Protein AF-0000000070203847 (afdb_homodimer)

Sequence (326 aa):
MYIKECVILCVIVAVSLVHAECEHGWVEFKENCIHVNAQRTNWNSAEIECKKLHGWLASDDTQDKHDFLYIIANVLKTINIFPFFIGGTDFIFEGQYRWAETGQYAGPFTKWDTGFPNGNWSKNCLMLNWDGDDLVWQDERCSAGHYFICEKMSNVSQPIVGKMYIKECVILCVIVAVSLVHAECEHGWVEFKENCIHVNAQRTNWNSAEIECKKLHGWLASDDTQDKHDFLYIIANVLKTINIFPFFIGGTDFIFEGQYRWAETGQYAGPFTKWDTGFPNGNWSKNCLMLNWDGDDLVWQDERCSAGHYFICEKMSNVSQPIVGK

Nearest PDB structures (foldseek):
  2vuz-assembly1_A  TM=9.211E-01  e=1.241E-10  Codakia orbicularis
  1lit-assembly1_A  TM=9.048E-01  e=4.354E-09  Homo sapiens
  1qdd-assembly1_A  TM=9.023E-01  e=5.887E-09  Homo sapiens
  5f2q-assembly1_B  TM=8.389E-01  e=7.872E-08  Bothrops jararacussu
  1jzn-assembly2_A  TM=8.297E-01  e=7.411E-08  Crotalus atrox

Organism: Mizuhopecten yessoensis (NCBI:txid6573)

Solvent-accessible surface area (backbone atoms only — not comparable to full-atom values): 18092 Å² total; per-residue (Å²): 136,84,78,79,76,77,78,76,78,78,76,79,76,75,75,69,77,58,66,50,53,48,58,90,49,35,38,72,52,87,69,27,20,38,32,54,41,87,57,65,37,25,51,67,59,45,36,52,54,19,40,77,69,70,30,23,23,26,75,64,69,43,70,69,53,41,54,51,50,42,53,52,47,46,55,34,40,30,62,70,48,73,46,29,37,36,17,36,32,16,73,89,43,77,92,49,40,20,26,60,74,76,64,42,66,61,62,86,50,72,51,58,32,91,76,35,69,70,80,49,87,70,34,34,23,30,26,42,37,72,60,86,92,41,73,22,34,37,57,30,47,42,78,46,70,33,23,32,33,26,28,29,72,30,48,60,62,68,78,80,74,76,135,136,83,80,78,77,77,78,77,79,79,76,78,76,75,73,69,77,55,69,49,51,48,58,90,49,37,38,73,51,87,69,28,20,38,31,54,40,87,58,66,37,25,49,67,59,47,35,53,54,20,40,75,70,69,30,22,23,25,75,65,70,43,71,71,53,40,54,51,50,42,54,52,46,45,54,34,40,30,63,70,49,72,45,28,36,35,18,35,32,17,73,88,43,76,91,48,39,19,26,62,74,79,63,42,66,60,62,88,52,72,48,57,31,92,77,35,68,69,79,48,88,69,33,34,22,30,25,42,38,72,60,86,92,41,74,25,34,37,57,31,46,42,78,46,71,35,24,34,32,26,28,28,73,30,48,58,62,67,78,81,74,76,136

Structure (mmCIF, N/CA/C/O backbone):
data_AF-0000000070203847-model_v1
#
loop_
_entity.id
_entity.type
_entity.pdbx_description
1 polymer 'Lectin BRA-3'
#
loop_
_atom_site.group_PDB
_atom_site.id
_atom_site.type_symbol
_atom_site.label_atom_id
_atom_site.label_alt_id
_atom_site.label_comp_id
_atom_site.label_asym_id
_atom_site.label_entity_id
_atom_site.label_seq_id
_atom_site.pdbx_PDB_ins_code
_atom_site.Cartn_x
_atom_site.Cartn_y
_atom_site.Cartn_z
_atom_site.occupancy
_atom_site.B_iso_or_equiv
_atom_site.auth_seq_id
_atom_site.auth_comp_id
_atom_site.auth_asym_id
_atom_site.auth_atom_id
_atom_site.pdbx_PDB_model_num
ATOM 1 N N . MET A 1 1 ? 56.406 27.531 -38.875 1 36.09 1 MET A N 1
ATOM 2 C CA . MET A 1 1 ? 55.062 27.812 -38.344 1 36.09 1 MET A CA 1
ATOM 3 C C . MET A 1 1 ? 54.531 26.609 -37.562 1 36.09 1 MET A C 1
ATOM 5 O O . MET A 1 1 ? 54.25 25.578 -38.156 1 36.09 1 MET A O 1
ATOM 9 N N . TYR A 1 2 ? 54.969 26.406 -36.281 1 45.91 2 TYR A N 1
ATOM 10 C CA . TYR A 1 2 ? 54.562 25.344 -35.375 1 45.91 2 TYR A CA 1
ATOM 11 C C . TYR A 1 2 ? 53.094 25.469 -35 1 45.91 2 TYR A C 1
ATOM 13 O O . TYR A 1 2 ? 52.656 26.531 -34.562 1 45.91 2 TYR A O 1
ATOM 21 N N . ILE A 1 3 ? 52.188 24.75 -35.688 1 46.72 3 ILE A N 1
ATOM 22 C CA . ILE A 1 3 ? 50.781 24.625 -35.344 1 46.72 3 ILE A CA 1
ATOM 23 C C . ILE A 1 3 ? 50.656 24 -33.938 1 46.72 3 ILE A C 1
ATOM 25 O O . ILE A 1 3 ? 51.125 22.875 -33.719 1 46.72 3 ILE A O 1
ATOM 29 N N . LYS A 1 4 ? 50.594 24.875 -32.875 1 47.38 4 LYS A N 1
ATOM 30 C CA . LYS A 1 4 ? 50.188 24.422 -31.547 1 47.38 4 LYS A CA 1
ATOM 31 C C . LYS A 1 4 ? 48.812 23.766 -31.578 1 47.38 4 LYS A C 1
ATOM 33 O O . LYS A 1 4 ? 47.812 24.422 -31.859 1 47.38 4 LYS A O 1
ATOM 38 N N . GLU A 1 5 ? 48.719 22.484 -31.922 1 53.03 5 GLU A N 1
ATOM 39 C CA . GLU A 1 5 ? 47.438 21.766 -31.734 1 53.03 5 GLU A CA 1
ATOM 40 C C . GLU A 1 5 ? 47 21.797 -30.281 1 53.03 5 GLU A C 1
ATOM 42 O O . GLU A 1 5 ? 47.75 21.375 -29.391 1 53.03 5 GLU A O 1
ATOM 47 N N . CYS A 1 6 ? 46.188 22.781 -29.875 1 46.31 6 CYS A N 1
ATOM 48 C CA . CYS A 1 6 ? 45.531 22.766 -28.562 1 46.31 6 CYS A CA 1
ATOM 49 C C . CYS A 1 6 ? 44.656 21.516 -28.422 1 46.31 6 CYS A C 1
ATOM 51 O O . CYS A 1 6 ? 43.656 21.375 -29.125 1 46.31 6 CYS A O 1
ATOM 53 N N . VAL A 1 7 ? 45.188 20.391 -27.938 1 48.47 7 VAL A N 1
ATOM 54 C CA . VAL A 1 7 ? 44.375 19.25 -27.516 1 48.47 7 VAL A CA 1
ATOM 55 C C . VAL A 1 7 ? 43.375 19.672 -26.469 1 48.47 7 VAL A C 1
ATOM 57 O O . VAL A 1 7 ? 43.75 20.109 -25.375 1 48.47 7 VAL A O 1
ATOM 60 N N . ILE A 1 8 ? 42.188 20.156 -26.938 1 46.19 8 ILE A N 1
ATOM 61 C CA . ILE A 1 8 ? 41.062 20.359 -26 1 46.19 8 ILE A CA 1
ATOM 62 C C . ILE A 1 8 ? 40.719 19.031 -25.312 1 46.19 8 ILE A C 1
ATOM 64 O O . ILE A 1 8 ? 40.375 18.062 -25.984 1 46.19 8 ILE A O 1
ATOM 68 N N . LEU A 1 9 ? 41.25 18.781 -24.109 1 46.41 9 LEU A N 1
ATOM 69 C CA . LEU A 1 9 ? 40.812 17.672 -23.266 1 46.41 9 LEU A CA 1
ATOM 70 C C . LEU A 1 9 ? 39.344 17.859 -22.859 1 46.41 9 LEU A C 1
ATOM 72 O O . LEU A 1 9 ? 39 18.797 -22.156 1 46.41 9 LEU A O 1
ATOM 76 N N . CYS A 1 10 ? 38.406 17.281 -23.672 1 44.44 10 CYS A N 1
ATOM 77 C CA . CYS A 1 10 ? 37 17.234 -23.25 1 44.44 10 CYS A CA 1
ATOM 78 C C . CYS A 1 10 ? 36.844 16.359 -22.016 1 44.44 10 CYS A C 1
ATOM 80 O O . CYS A 1 10 ? 37.031 15.141 -22.078 1 44.44 10 CYS A O 1
ATOM 82 N N . VAL A 1 11 ? 36.938 16.969 -20.812 1 50.66 11 VAL A N 1
ATOM 83 C CA . VAL A 1 11 ? 36.594 16.266 -19.594 1 50.66 11 VAL A CA 1
ATOM 84 C C . VAL A 1 11 ? 35.125 15.867 -19.625 1 50.66 11 VAL A C 1
ATOM 86 O O . VAL A 1 11 ? 34.25 16.734 -19.625 1 50.66 11 VAL A O 1
ATOM 89 N N . ILE A 1 12 ? 34.781 14.742 -20.156 1 46.69 12 ILE A N 1
ATOM 90 C CA . ILE A 1 12 ? 33.438 14.195 -20 1 46.69 12 ILE A CA 1
ATOM 91 C C . ILE A 1 12 ? 33.156 13.93 -18.531 1 46.69 12 ILE A C 1
ATOM 93 O O . ILE A 1 12 ? 33.75 13.055 -17.922 1 46.69 12 ILE A O 1
ATOM 97 N N . VAL A 1 13 ? 32.625 14.938 -17.781 1 47.41 13 VAL A N 1
ATOM 98 C CA . VAL A 1 13 ? 32.125 14.68 -16.438 1 47.41 13 VAL A CA 1
ATOM 99 C C . VAL A 1 13 ? 30.922 13.742 -16.531 1 47.41 13 VAL A C 1
ATOM 101 O O . VAL A 1 13 ? 29.844 14.125 -17.016 1 47.41 13 VAL A O 1
ATOM 104 N N . ALA A 1 14 ? 31.109 12.492 -16.531 1 45.88 14 ALA A N 1
ATOM 105 C CA . ALA A 1 14 ? 29.984 11.586 -16.344 1 45.88 14 ALA A CA 1
ATOM 106 C C . ALA A 1 14 ? 29.25 11.875 -15.039 1 45.88 14 ALA A C 1
ATOM 108 O O . ALA A 1 14 ? 29.797 11.672 -13.953 1 45.88 14 ALA A O 1
ATOM 109 N N . VAL A 1 15 ? 28.344 12.844 -14.992 1 46.47 15 VAL A N 1
ATOM 110 C CA . VAL A 1 15 ? 27.438 12.977 -13.852 1 46.47 15 VAL A CA 1
ATOM 111 C C . VAL A 1 15 ? 26.75 11.641 -13.586 1 46.47 15 VAL A C 1
ATOM 113 O O . VAL A 1 15 ? 25.938 11.18 -14.406 1 46.47 15 VAL A O 1
ATOM 116 N N . SER A 1 16 ? 27.422 10.773 -12.984 1 47.22 16 SER A N 1
ATOM 117 C CA . SER A 1 16 ? 26.672 9.617 -12.516 1 47.22 16 SER A CA 1
ATOM 118 C C . SER A 1 16 ? 25.406 10.039 -11.766 1 47.22 16 SER A C 1
ATOM 120 O O . SER A 1 16 ? 25.484 10.742 -10.758 1 47.22 16 SER A O 1
ATOM 122 N N . LEU A 1 17 ? 24.312 10.305 -12.414 1 47.41 17 LEU A N 1
ATOM 123 C CA . LEU A 1 17 ? 23.047 10.453 -11.711 1 47.41 17 LEU A CA 1
ATOM 124 C C . LEU A 1 17 ? 22.938 9.438 -10.578 1 47.41 17 LEU A C 1
ATOM 126 O O . LEU A 1 17 ? 22.719 8.25 -10.828 1 47.41 17 LEU A O 1
ATOM 130 N N . VAL A 1 18 ? 23.766 9.719 -9.539 1 50.38 18 VAL A N 1
ATOM 131 C CA . VAL A 1 18 ? 23.562 8.953 -8.312 1 50.38 18 VAL A CA 1
ATOM 132 C C . VAL A 1 18 ? 22.062 8.875 -8 1 50.38 18 VAL A C 1
ATOM 134 O O . VAL A 1 18 ? 21.391 9.898 -7.879 1 50.38 18 VAL A O 1
ATOM 137 N N . HIS A 1 19 ? 21.422 7.945 -8.555 1 56.91 19 HIS A N 1
ATOM 138 C CA . HIS A 1 19 ? 20.031 7.762 -8.203 1 56.91 19 HIS A CA 1
ATOM 139 C C . HIS A 1 19 ? 19.844 7.691 -6.688 1 56.91 19 HIS A C 1
ATOM 141 O O . HIS A 1 19 ? 20.578 6.977 -6.004 1 56.91 19 HIS A O 1
ATOM 147 N N . ALA A 1 20 ? 19.406 8.742 -6.047 1 63.31 20 ALA A N 1
ATOM 148 C CA . ALA A 1 20 ? 19 8.758 -4.641 1 63.31 20 ALA A CA 1
ATOM 149 C C . ALA A 1 20 ? 18.141 7.551 -4.309 1 63.31 20 ALA A C 1
ATOM 151 O O . ALA A 1 20 ? 17.203 7.223 -5.043 1 63.31 20 ALA A O 1
ATOM 152 N N . GLU A 1 21 ? 18.797 6.617 -3.527 1 82 21 GLU A N 1
ATOM 153 C CA . GLU A 1 21 ? 18.062 5.41 -3.178 1 82 21 GLU A CA 1
ATOM 154 C C . GLU A 1 21 ? 17.531 5.484 -1.75 1 82 21 GLU A C 1
ATOM 156 O O . GLU A 1 21 ? 18.203 6 -0.856 1 82 21 GLU A O 1
ATOM 161 N N . CYS A 1 22 ? 16.266 5.188 -1.566 1 89.88 22 CYS A N 1
ATOM 162 C CA . CYS A 1 22 ? 15.664 5.121 -0.24 1 89.88 22 CYS A CA 1
ATOM 163 C C . CYS A 1 22 ? 16.125 3.879 0.511 1 89.88 22 CYS A C 1
ATOM 165 O O . CYS A 1 22 ? 16.391 2.842 -0.099 1 89.88 22 CYS A O 1
ATOM 167 N N . GLU A 1 23 ? 16.328 4.066 1.793 1 86.38 23 GLU A N 1
ATOM 168 C CA . GLU A 1 23 ? 16.594 2.926 2.662 1 86.38 23 GLU A CA 1
ATOM 169 C C . GLU A 1 23 ? 15.477 1.893 2.594 1 86.38 23 GLU A C 1
ATOM 171 O O . GLU A 1 23 ? 14.344 2.223 2.242 1 86.38 23 GLU A O 1
ATOM 176 N N . HIS A 1 24 ? 15.836 0.711 2.939 1 82.94 24 HIS A N 1
ATOM 177 C CA . HIS A 1 24 ? 14.828 -0.337 3.033 1 82.94 24 HIS A CA 1
ATOM 178 C C . HIS A 1 24 ? 13.664 0.096 3.918 1 82.94 24 HIS A C 1
ATOM 180 O O . HIS A 1 24 ? 13.875 0.685 4.98 1 82.94 24 HIS A O 1
ATOM 186 N N . GLY A 1 25 ? 12.469 -0.171 3.43 1 85.75 25 GLY A N 1
ATOM 187 C CA . GLY A 1 25 ? 11.289 0.174 4.211 1 85.75 25 GLY A CA 1
ATOM 188 C C . GLY A 1 25 ? 10.711 1.531 3.852 1 85.75 25 GLY A C 1
ATOM 189 O O . GLY A 1 25 ? 9.719 1.961 4.438 1 85.75 25 GLY A O 1
ATOM 190 N N . TRP A 1 26 ? 11.383 2.186 3.006 1 93 26 TRP A N 1
ATOM 191 C CA . TRP A 1 26 ? 10.906 3.467 2.5 1 93 26 TRP A CA 1
ATOM 192 C C . TRP A 1 26 ? 10.562 3.375 1.017 1 93 26 TRP A C 1
ATOM 194 O O . TRP A 1 26 ? 11.242 2.676 0.26 1 93 26 TRP A O 1
ATOM 204 N N . VAL A 1 27 ? 9.539 4.074 0.634 1 93 27 VAL A N 1
ATOM 205 C CA . VAL A 1 27 ? 9.086 4.082 -0.754 1 93 27 VAL A CA 1
ATOM 206 C C . VAL A 1 27 ? 9.547 5.371 -1.438 1 93 27 VAL A C 1
ATOM 208 O O . VAL A 1 27 ? 9.305 6.469 -0.931 1 93 27 VAL A O 1
ATOM 211 N N . GLU A 1 28 ? 10.117 5.23 -2.594 1 91.5 28 GLU A N 1
ATOM 212 C CA . GLU A 1 28 ? 10.727 6.367 -3.281 1 91.5 28 GLU A CA 1
ATOM 213 C C . GLU A 1 28 ? 9.664 7.219 -3.977 1 91.5 28 GLU A C 1
ATOM 215 O O . GLU A 1 28 ? 8.781 6.688 -4.652 1 91.5 28 GLU A O 1
ATOM 220 N N . PHE A 1 29 ? 9.68 8.477 -3.754 1 93.5 29 PHE A N 1
ATOM 221 C CA . PHE A 1 29 ? 8.938 9.5 -4.488 1 93.5 29 PHE A CA 1
ATOM 222 C C . PHE A 1 29 ? 9.859 10.648 -4.887 1 93.5 29 PHE A C 1
ATOM 224 O O . PHE A 1 29 ? 10.102 11.562 -4.098 1 93.5 29 PHE A O 1
ATOM 231 N N . LYS A 1 30 ? 10.336 10.555 -6.148 1 91.88 30 LYS A N 1
ATOM 232 C CA . LYS A 1 30 ? 11.281 11.555 -6.633 1 91.88 30 LYS A CA 1
ATOM 233 C C . LYS A 1 30 ? 12.484 11.672 -5.703 1 91.88 30 LYS A C 1
ATOM 235 O O . LYS A 1 30 ? 13.188 10.688 -5.465 1 91.88 30 LYS A O 1
ATOM 240 N N . GLU A 1 31 ? 12.703 12.805 -5.082 1 92.38 31 GLU A N 1
ATOM 241 C CA . GLU A 1 31 ? 13.859 13 -4.215 1 92.38 31 GLU A CA 1
ATOM 242 C C . GLU A 1 31 ? 13.508 12.742 -2.754 1 92.38 31 GLU A C 1
ATOM 244 O O . GLU A 1 31 ? 14.281 13.07 -1.854 1 92.38 31 GLU A O 1
ATOM 249 N N . ASN A 1 32 ? 12.359 12.156 -2.535 1 95.19 32 ASN A N 1
ATOM 250 C CA . ASN A 1 32 ? 11.906 11.875 -1.176 1 95.19 32 ASN A CA 1
ATOM 251 C C . ASN A 1 32 ? 11.633 10.383 -0.973 1 95.19 32 ASN A C 1
ATOM 253 O O . ASN A 1 32 ? 11.602 9.617 -1.937 1 95.19 32 ASN A O 1
ATOM 257 N N . CYS A 1 33 ? 11.594 10.023 0.249 1 96.31 33 CYS A N 1
ATOM 258 C CA . CYS A 1 33 ? 11.203 8.688 0.69 1 96.31 33 CYS A CA 1
ATOM 259 C C . CYS A 1 33 ? 10.031 8.75 1.655 1 96.31 33 CYS A C 1
ATOM 261 O O . CYS A 1 33 ? 9.977 9.633 2.521 1 96.31 33 CYS A O 1
ATOM 263 N N . ILE A 1 34 ? 9.086 7.883 1.421 1 97.38 34 ILE A N 1
ATOM 264 C CA . ILE A 1 34 ? 7.859 7.875 2.215 1 97.38 34 ILE A CA 1
ATOM 265 C C . ILE A 1 34 ? 7.777 6.586 3.025 1 97.38 34 ILE A C 1
ATOM 267 O O . ILE A 1 34 ? 8.094 5.508 2.52 1 97.38 34 ILE A O 1
ATOM 271 N N . HIS A 1 35 ? 7.422 6.73 4.266 1 97.06 35 HIS A N 1
ATOM 272 C CA . HIS A 1 35 ? 7.289 5.598 5.172 1 97.06 35 HIS A CA 1
ATOM 273 C C . HIS A 1 35 ? 5.969 5.645 5.93 1 97.06 35 HIS A C 1
ATOM 275 O O . HIS A 1 35 ? 5.648 6.652 6.57 1 97.06 35 HIS A O 1
ATOM 281 N N . VAL A 1 36 ? 5.195 4.539 5.848 1 97.25 36 VAL A N 1
ATOM 282 C CA . VAL A 1 36 ? 3.943 4.449 6.59 1 97.25 36 VAL A CA 1
ATOM 283 C C . VAL A 1 36 ? 4.188 3.752 7.93 1 97.25 36 VAL A C 1
ATOM 285 O O . VAL A 1 36 ? 4.895 2.742 7.992 1 97.25 36 VAL A O 1
ATOM 288 N N . ASN A 1 37 ? 3.678 4.305 8.945 1 95.69 37 ASN A N 1
ATOM 289 C CA . ASN A 1 37 ? 3.686 3.678 10.266 1 95.69 37 ASN A CA 1
ATOM 290 C C . ASN A 1 37 ? 2.299 3.176 10.656 1 95.69 37 ASN A C 1
ATOM 292 O O . ASN A 1 37 ? 1.347 3.953 10.719 1 95.69 37 ASN A O 1
ATOM 296 N N . ALA A 1 38 ? 2.211 1.851 10.945 1 92.94 38 ALA A N 1
ATOM 297 C CA . ALA A 1 38 ? 0.911 1.236 11.203 1 92.94 38 ALA A CA 1
ATOM 298 C C . ALA A 1 38 ? 0.625 1.161 12.703 1 92.94 38 ALA A C 1
ATOM 300 O O . ALA A 1 38 ? -0.152 0.315 13.148 1 92.94 38 ALA A O 1
ATOM 301 N N . GLN A 1 39 ? 1.311 1.955 13.469 1 95.75 39 GLN A N 1
ATOM 302 C CA . GLN A 1 39 ? 0.971 2.162 14.875 1 95.75 39 GLN A CA 1
ATOM 303 C C . GLN A 1 39 ? 0.239 3.484 15.07 1 95.75 39 GLN A C 1
ATOM 305 O O . GLN A 1 39 ? 0.616 4.504 14.492 1 95.75 39 GLN A O 1
ATOM 310 N N . ARG A 1 40 ? -0.772 3.438 15.891 1 98.31 40 ARG A N 1
ATOM 311 C CA . ARG A 1 40 ? -1.542 4.652 16.141 1 98.31 40 ARG A CA 1
ATOM 312 C C . ARG A 1 40 ? -0.938 5.461 17.281 1 98.31 40 ARG A C 1
ATOM 314 O O . ARG A 1 40 ? -0.55 4.902 18.312 1 98.31 40 ARG A O 1
ATOM 321 N N . THR A 1 41 ? -0.787 6.676 17.125 1 98.75 41 THR A N 1
ATOM 322 C CA . THR A 1 41 ? -0.31 7.582 18.156 1 98.75 41 THR A CA 1
ATOM 323 C C . THR A 1 41 ? -0.807 9 17.906 1 98.75 41 THR A C 1
ATOM 325 O O . THR A 1 41 ? -1.48 9.266 16.906 1 98.75 41 THR A O 1
ATOM 328 N N . ASN A 1 42 ? -0.584 9.922 18.766 1 98.81 42 ASN A N 1
ATOM 329 C CA . ASN A 1 42 ? -0.991 11.305 18.562 1 98.81 42 ASN A CA 1
ATOM 330 C C . ASN A 1 42 ? -0.041 12.039 17.625 1 98.81 42 ASN A C 1
ATOM 332 O O . ASN A 1 42 ? 1.021 11.516 17.281 1 98.81 42 ASN A O 1
ATOM 336 N N . TRP A 1 43 ? -0.404 13.172 17.219 1 98.75 43 TRP A N 1
ATOM 337 C CA . TRP A 1 43 ? 0.313 13.883 16.156 1 98.75 43 TRP A CA 1
ATOM 338 C C . TRP A 1 43 ? 1.729 14.234 16.609 1 98.75 43 TRP A C 1
ATOM 340 O O . TRP A 1 43 ? 2.688 14.047 15.852 1 98.75 43 TRP A O 1
ATOM 350 N N . ASN A 1 44 ? 1.846 14.75 17.859 1 98.5 44 ASN A N 1
ATOM 351 C CA . ASN A 1 44 ? 3.154 15.148 18.359 1 98.5 44 ASN A CA 1
ATOM 352 C C . ASN A 1 44 ? 4.109 13.961 18.453 1 98.5 44 ASN A C 1
ATOM 354 O O . ASN A 1 44 ? 5.27 14.062 18.047 1 98.5 44 ASN A O 1
ATOM 358 N N . SER A 1 45 ? 3.617 12.836 18.984 1 98.81 45 SER A N 1
ATOM 359 C CA . SER A 1 45 ? 4.43 11.625 19.047 1 98.81 45 SER A CA 1
ATOM 360 C C . SER A 1 45 ? 4.797 11.117 17.656 1 98.81 45 SER A C 1
ATOM 362 O O . SER A 1 45 ? 5.91 10.633 17.438 1 98.81 45 SER A O 1
ATOM 364 N N . ALA A 1 46 ? 3.895 11.219 16.719 1 98.88 46 ALA A N 1
ATOM 365 C CA . ALA A 1 46 ? 4.164 10.828 15.336 1 98.88 46 ALA A CA 1
ATOM 366 C C . ALA A 1 46 ? 5.301 11.656 14.742 1 98.88 46 ALA A C 1
ATOM 368 O O . ALA A 1 46 ? 6.203 11.117 14.102 1 98.88 46 ALA A O 1
ATOM 369 N N . GLU A 1 47 ? 5.227 12.969 15.016 1 98.62 47 GLU A N 1
ATOM 370 C CA . GLU A 1 47 ? 6.285 13.852 14.523 1 98.62 47 GLU A CA 1
ATOM 371 C C . GLU A 1 47 ? 7.633 13.484 15.141 1 98.62 47 GLU A C 1
ATOM 373 O O . GLU A 1 47 ? 8.648 13.438 14.438 1 98.62 47 GLU A O 1
ATOM 378 N N . ILE A 1 48 ? 7.645 13.211 16.375 1 98.62 48 ILE A N 1
ATOM 379 C CA . ILE A 1 48 ? 8.867 12.828 17.062 1 98.62 48 ILE A CA 1
ATOM 380 C C . ILE A 1 48 ? 9.414 11.531 16.484 1 98.62 48 ILE A C 1
ATOM 382 O O . ILE A 1 48 ? 10.617 11.406 16.25 1 98.62 48 ILE A O 1
ATOM 386 N N . GLU A 1 49 ? 8.547 10.539 16.234 1 98.44 49 GLU A N 1
ATOM 387 C CA . GLU A 1 49 ? 8.961 9.266 15.656 1 98.44 49 GLU A CA 1
ATOM 388 C C . GLU A 1 49 ? 9.562 9.461 14.266 1 98.44 49 GLU A C 1
ATOM 390 O O . GLU A 1 49 ? 10.562 8.828 13.922 1 98.44 49 GLU A O 1
ATOM 395 N N . CYS A 1 50 ? 8.922 10.32 13.438 1 98.56 50 CYS A N 1
ATOM 396 C CA . CYS A 1 50 ? 9.461 10.594 12.109 1 98.56 50 CYS A CA 1
ATOM 397 C C . CYS A 1 50 ? 10.82 11.273 12.195 1 98.56 50 CYS A C 1
ATOM 399 O O . CYS A 1 50 ? 11.719 10.977 11.406 1 98.56 50 CYS A O 1
ATOM 401 N N . LYS A 1 51 ? 11.016 12.164 13.148 1 98.19 51 LYS A N 1
ATOM 402 C CA . LYS A 1 51 ? 12.297 12.852 13.344 1 98.19 51 LYS A CA 1
ATOM 403 C C . LYS A 1 51 ? 13.391 11.867 13.75 1 98.19 51 LYS A C 1
ATOM 405 O O . LYS A 1 51 ? 14.531 11.984 13.312 1 98.19 51 LYS A O 1
ATOM 410 N N . LYS A 1 52 ? 13.023 10.906 14.555 1 97.5 52 LYS A N 1
ATOM 411 C CA . LYS A 1 52 ? 13.977 9.867 14.938 1 97.5 52 LYS A CA 1
ATOM 412 C C . LYS A 1 52 ? 14.461 9.094 13.711 1 97.5 52 LYS A C 1
ATOM 414 O O . LYS A 1 52 ? 15.578 8.57 13.711 1 97.5 52 LYS A O 1
ATOM 419 N N . LEU A 1 53 ? 13.641 9.086 12.68 1 95 53 LEU A N 1
ATOM 420 C CA . LEU A 1 53 ? 13.992 8.406 11.438 1 95 53 LEU A CA 1
ATOM 421 C C . LEU A 1 53 ? 14.602 9.375 10.43 1 95 53 LEU A C 1
ATOM 423 O O . LEU A 1 53 ? 14.617 9.102 9.227 1 95 53 LEU A O 1
ATOM 427 N N . HIS A 1 54 ? 15.008 10.523 10.938 1 95.81 54 HIS A N 1
ATOM 428 C CA . HIS A 1 54 ? 15.672 11.562 10.156 1 95.81 54 HIS A CA 1
ATOM 429 C C . HIS A 1 54 ? 14.734 12.164 9.117 1 95.81 54 HIS A C 1
ATOM 431 O O . HIS A 1 54 ? 15.164 12.531 8.023 1 95.81 54 HIS A O 1
ATOM 437 N N . GLY A 1 55 ? 13.484 12.164 9.477 1 97.81 55 GLY A N 1
ATOM 438 C CA . GLY A 1 55 ? 12.453 12.727 8.617 1 97.81 55 GLY A CA 1
ATOM 439 C C . GLY A 1 55 ? 11.484 13.625 9.352 1 97.81 55 GLY A C 1
ATOM 440 O O . GLY A 1 55 ? 11.859 14.281 10.328 1 97.81 55 GLY A O 1
ATOM 441 N N . TRP A 1 56 ? 10.336 13.742 8.836 1 98.56 56 TRP A N 1
ATOM 442 C CA . TRP A 1 56 ? 9.227 14.555 9.336 1 98.56 56 TRP A CA 1
ATOM 443 C C . TRP A 1 56 ? 7.887 13.977 8.898 1 98.56 56 TRP A C 1
ATOM 445 O O . TRP A 1 56 ? 7.832 13.125 8.008 1 98.56 56 TRP A O 1
ATOM 455 N N . LEU A 1 57 ? 6.852 14.359 9.57 1 98.75 57 LEU A N 1
ATOM 456 C CA . LEU A 1 57 ? 5.539 14.023 9.031 1 98.75 57 LEU A CA 1
ATOM 457 C C . LEU A 1 57 ? 5.375 14.57 7.613 1 98.75 57 LEU A C 1
ATOM 459 O O . LEU A 1 57 ? 5.715 15.727 7.348 1 98.75 57 LEU A O 1
ATOM 463 N N . ALA A 1 58 ? 4.844 13.75 6.77 1 98.75 58 ALA A N 1
ATOM 464 C CA . ALA A 1 58 ? 4.852 14.023 5.336 1 98.75 58 ALA A CA 1
ATOM 465 C C . ALA A 1 58 ? 4.035 15.273 5.012 1 98.75 58 ALA A C 1
ATOM 467 O O . ALA A 1 58 ? 2.986 15.508 5.609 1 98.75 58 ALA A O 1
ATOM 468 N N . SER A 1 59 ? 4.516 16.047 4.062 1 98.5 59 SER A N 1
ATOM 469 C CA . SER A 1 59 ? 3.717 17.125 3.475 1 98.5 59 SER A CA 1
ATOM 470 C C . SER A 1 59 ? 2.895 16.625 2.295 1 98.5 59 SER A C 1
ATOM 472 O O . SER A 1 59 ? 3.207 15.578 1.717 1 98.5 59 SER A O 1
ATOM 474 N N . ASP A 1 60 ? 1.852 17.141 2.008 1 98.38 60 ASP A N 1
ATOM 475 C CA . ASP A 1 60 ? 1.02 16.969 0.821 1 98.38 60 ASP A CA 1
ATOM 476 C C . ASP A 1 60 ? 0.86 18.281 0.064 1 98.38 60 ASP A C 1
ATOM 478 O O . ASP A 1 60 ? -0.226 18.859 0.047 1 98.38 60 ASP A O 1
ATOM 482 N N . ASP A 1 61 ? 1.996 18.656 -0.583 1 97.5 61 ASP A N 1
ATOM 483 C CA . ASP A 1 61 ? 2.129 20.062 -0.966 1 97.5 61 ASP A CA 1
ATOM 484 C C . ASP A 1 61 ? 2.027 20.219 -2.48 1 97.5 61 ASP A C 1
ATOM 486 O O . ASP A 1 61 ? 1.976 21.344 -2.984 1 97.5 61 ASP A O 1
ATOM 490 N N . THR A 1 62 ? 2.016 19.172 -3.273 1 97.44 62 THR A N 1
ATOM 491 C CA . THR A 1 62 ? 1.852 19.219 -4.723 1 97.44 62 THR A CA 1
ATOM 492 C C . THR A 1 62 ? 0.889 18.125 -5.188 1 97.44 62 THR A C 1
ATOM 494 O O . THR A 1 62 ? 0.663 17.141 -4.477 1 97.44 62 THR A O 1
ATOM 497 N N . GLN A 1 63 ? 0.372 18.328 -6.375 1 97.81 63 GLN A N 1
ATOM 498 C CA . GLN A 1 63 ? -0.526 17.328 -6.941 1 97.81 63 GLN A CA 1
ATOM 499 C C . GLN A 1 63 ? 0.19 16 -7.129 1 97.81 63 GLN A C 1
ATOM 501 O O . GLN A 1 63 ? -0.383 14.938 -6.867 1 97.81 63 GLN A O 1
ATOM 506 N N . ASP A 1 64 ? 1.463 16.078 -7.578 1 96.5 64 ASP A N 1
ATOM 507 C CA . ASP A 1 64 ? 2.24 14.867 -7.789 1 96.5 64 ASP A CA 1
ATOM 508 C C . ASP A 1 64 ? 2.395 14.086 -6.488 1 96.5 64 ASP A C 1
ATOM 510 O O . ASP A 1 64 ? 2.238 12.859 -6.473 1 96.5 64 ASP A O 1
ATOM 514 N N . LYS A 1 65 ? 2.734 14.781 -5.461 1 97.38 65 LYS A N 1
ATOM 515 C CA . LYS A 1 65 ? 2.912 14.109 -4.18 1 97.38 65 LYS A CA 1
ATOM 516 C C . LYS A 1 65 ? 1.582 13.586 -3.646 1 97.38 65 LYS A C 1
ATOM 518 O O . LYS A 1 65 ? 1.521 12.484 -3.096 1 97.38 65 LYS A O 1
ATOM 523 N N . HIS A 1 66 ? 0.46 14.297 -3.82 1 98.31 66 HIS A N 1
ATOM 524 C CA . HIS A 1 66 ? -0.863 13.836 -3.414 1 98.31 66 HIS A CA 1
ATOM 525 C C . HIS A 1 66 ? -1.237 12.539 -4.129 1 98.31 66 HIS A C 1
ATOM 527 O O . HIS A 1 66 ? -1.786 11.625 -3.516 1 98.31 66 HIS A O 1
ATOM 533 N N . ASP A 1 67 ? -0.951 12.5 -5.422 1 95.56 67 ASP A N 1
ATOM 534 C CA . ASP A 1 67 ? -1.243 11.305 -6.203 1 95.56 67 ASP A CA 1
ATOM 535 C C . ASP A 1 67 ? -0.46 10.102 -5.68 1 95.56 67 ASP A C 1
ATOM 537 O O . ASP A 1 67 ? -0.979 8.984 -5.645 1 95.56 67 ASP A O 1
ATOM 541 N N . PHE A 1 68 ? 0.737 10.398 -5.293 1 95 68 PHE A N 1
ATOM 542 C CA . PHE A 1 68 ? 1.568 9.336 -4.746 1 95 68 PHE A CA 1
ATOM 543 C C . PHE A 1 68 ? 1.022 8.859 -3.404 1 95 68 PHE A C 1
ATOM 545 O O . PHE A 1 68 ? 0.9 7.652 -3.17 1 95 68 PHE A O 1
ATOM 552 N N . LEU A 1 69 ? 0.683 9.797 -2.547 1 97.81 69 LEU A N 1
ATOM 553 C CA . LEU A 1 69 ? 0.092 9.469 -1.256 1 97.81 69 LEU A CA 1
ATOM 554 C C . LEU A 1 69 ? -1.23 8.727 -1.438 1 97.81 69 LEU A C 1
ATOM 556 O O . LEU A 1 69 ? -1.574 7.855 -0.637 1 97.81 69 LEU A O 1
ATOM 560 N N . TYR A 1 70 ? -1.967 9.078 -2.455 1 96.12 70 TYR A N 1
ATOM 561 C CA . TYR A 1 70 ? -3.213 8.398 -2.785 1 96.12 70 TYR A CA 1
ATOM 562 C C . TYR A 1 70 ? -2.971 6.918 -3.059 1 96.12 70 TYR A C 1
ATOM 564 O O . TYR A 1 70 ? -3.723 6.059 -2.588 1 96.12 70 TYR A O 1
ATOM 572 N N . ILE A 1 71 ? -1.953 6.652 -3.838 1 92.25 71 ILE A N 1
ATOM 573 C CA . ILE A 1 71 ? -1.628 5.262 -4.145 1 92.25 71 ILE A CA 1
ATOM 574 C C . ILE A 1 71 ? -1.312 4.508 -2.855 1 92.25 71 ILE A C 1
ATOM 576 O O . ILE A 1 71 ? -1.847 3.424 -2.615 1 92.25 71 ILE A O 1
ATOM 580 N N . ILE A 1 72 ? -0.491 5.09 -1.991 1 95.62 72 ILE A N 1
ATOM 581 C CA . ILE A 1 72 ? -0.088 4.488 -0.724 1 95.62 72 ILE A CA 1
ATOM 582 C 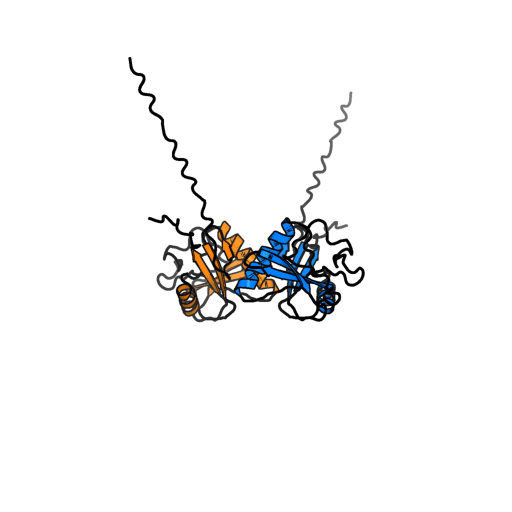C . ILE A 1 72 ? -1.319 4.234 0.142 1 95.62 72 ILE A C 1
ATOM 584 O O . ILE A 1 72 ? -1.547 3.109 0.595 1 95.62 72 ILE A O 1
ATOM 588 N N . ALA A 1 73 ? -2.115 5.258 0.282 1 96.94 73 ALA A N 1
ATOM 589 C CA . ALA A 1 73 ? -3.291 5.172 1.144 1 96.94 73 ALA A CA 1
ATOM 590 C C . ALA A 1 73 ? -4.305 4.172 0.594 1 96.94 73 ALA A C 1
ATOM 592 O O . ALA A 1 73 ? -4.984 3.486 1.358 1 96.94 73 ALA A O 1
ATOM 593 N N . ASN A 1 74 ? -4.418 4.203 -0.725 1 94 74 ASN A N 1
ATOM 594 C CA . ASN A 1 74 ? -5.363 3.299 -1.367 1 94 74 ASN A CA 1
ATOM 595 C C . ASN A 1 74 ? -4.984 1.837 -1.146 1 94 74 ASN A C 1
ATOM 597 O O . ASN A 1 74 ? -5.848 0.997 -0.892 1 94 74 ASN A O 1
ATOM 601 N N . VAL A 1 75 ? -3.729 1.526 -1.189 1 93.62 75 VAL A N 1
ATOM 602 C CA . VAL A 1 75 ? -3.236 0.184 -0.896 1 93.62 75 VAL A CA 1
ATOM 603 C C . VAL A 1 75 ? -3.547 -0.175 0.555 1 93.62 75 VAL A C 1
ATOM 605 O O . VAL A 1 75 ? -4.102 -1.242 0.832 1 93.62 75 VAL A O 1
ATOM 608 N N . LEU A 1 76 ? -3.303 0.7 1.452 1 96.88 76 LEU A N 1
ATOM 609 C CA . LEU A 1 76 ? -3.469 0.444 2.879 1 96.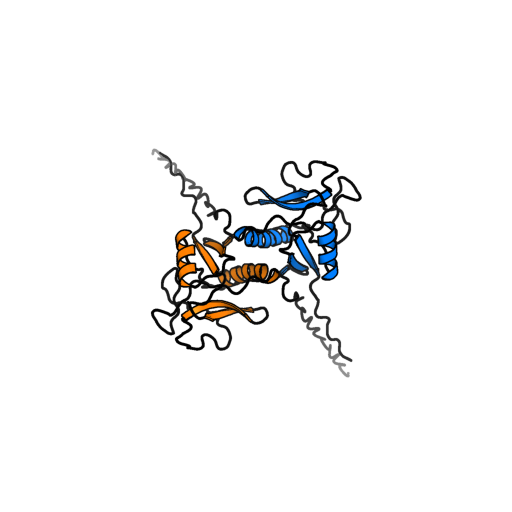88 76 LEU A CA 1
ATOM 610 C C . LEU A 1 76 ? -4.945 0.347 3.246 1 96.88 76 LEU A C 1
ATOM 612 O O . LEU A 1 76 ? -5.312 -0.381 4.172 1 96.88 76 LEU A O 1
ATOM 616 N N . LYS A 1 77 ? -5.758 1.021 2.434 1 94.81 77 LYS A N 1
ATOM 617 C CA . LYS A 1 77 ? -7.203 0.961 2.629 1 94.81 77 LYS A CA 1
ATOM 618 C C . LYS A 1 77 ? -7.723 -0.46 2.439 1 94.81 77 LYS A C 1
ATOM 620 O O . LYS A 1 77 ? -8.664 -0.876 3.113 1 94.81 77 LYS A O 1
ATOM 625 N N . THR A 1 78 ? -7.105 -1.273 1.529 1 91.75 78 THR A N 1
ATOM 626 C CA . THR A 1 78 ? -7.535 -2.639 1.251 1 91.75 78 THR A CA 1
ATOM 627 C C . THR A 1 78 ? -7.434 -3.506 2.502 1 91.75 78 THR A C 1
ATOM 629 O O . THR A 1 78 ? -8.141 -4.504 2.633 1 91.75 78 THR A O 1
ATOM 632 N N . ILE A 1 79 ? -6.566 -3.137 3.43 1 93.69 79 ILE A N 1
ATOM 633 C CA . ILE A 1 79 ? -6.395 -3.932 4.641 1 93.69 79 ILE A CA 1
ATOM 634 C C . ILE A 1 79 ? -6.832 -3.119 5.855 1 93.69 79 ILE A C 1
ATOM 636 O O . ILE A 1 79 ? -6.32 -3.322 6.961 1 93.69 79 ILE A O 1
ATOM 640 N N . ASN A 1 80 ? -7.613 -2.057 5.629 1 93.31 80 ASN A N 1
ATOM 641 C CA . ASN A 1 80 ? -8.32 -1.26 6.629 1 93.31 80 ASN A CA 1
ATOM 642 C C . ASN A 1 80 ? -7.348 -0.45 7.484 1 93.31 80 ASN A C 1
ATOM 644 O O . ASN A 1 80 ? -7.531 -0.325 8.695 1 93.31 80 ASN A O 1
ATOM 648 N N . ILE A 1 81 ? -6.316 -0.009 6.863 1 96.25 81 ILE A N 1
ATOM 649 C CA . ILE A 1 81 ? -5.371 0.873 7.539 1 96.25 81 ILE A CA 1
ATOM 650 C C . ILE A 1 81 ? -5.582 2.311 7.07 1 96.25 81 ILE A C 1
ATOM 652 O O . ILE A 1 81 ? -5.152 2.682 5.973 1 96.25 81 ILE A O 1
ATOM 656 N N . PHE A 1 82 ? -6.25 3.08 7.809 1 96.81 82 PHE A N 1
ATOM 657 C CA . PHE A 1 82 ? -6.578 4.496 7.684 1 96.81 82 PHE A CA 1
ATOM 658 C C . PHE A 1 82 ? -7.309 4.996 8.922 1 96.81 82 PHE A C 1
ATOM 660 O O . PHE A 1 82 ? -7.82 4.199 9.711 1 96.81 82 PHE A O 1
ATOM 667 N N . PRO A 1 83 ? -7.273 6.312 9.195 1 98.5 83 PRO A N 1
ATOM 668 C CA . PRO A 1 83 ? -6.672 7.449 8.5 1 98.5 83 PRO A CA 1
ATOM 669 C C . PRO A 1 83 ? -5.23 7.711 8.93 1 98.5 83 PRO A C 1
ATOM 671 O O . PRO A 1 83 ? -4.684 6.973 9.75 1 98.5 83 PRO A O 1
ATOM 674 N N . PHE A 1 84 ? -4.547 8.797 8.336 1 98.88 84 PHE A N 1
ATOM 675 C CA . PHE A 1 84 ? -3.133 9.047 8.578 1 98.88 84 PHE A CA 1
ATOM 676 C C . PHE A 1 84 ? -2.904 10.492 9 1 98.88 84 PHE A C 1
ATOM 678 O O . PHE A 1 84 ? -3.359 11.422 8.328 1 98.88 84 PHE A O 1
ATOM 685 N N . PHE A 1 85 ? -2.197 10.656 10.078 1 98.94 85 PHE A N 1
ATOM 686 C CA . PHE A 1 85 ? -1.627 11.977 10.32 1 98.94 85 PHE A CA 1
ATOM 687 C C . PHE A 1 85 ? -0.553 12.305 9.281 1 98.94 85 PHE A C 1
ATOM 689 O O . PHE A 1 85 ? 0.241 11.43 8.914 1 98.94 85 PHE A O 1
ATOM 696 N N . ILE A 1 86 ? -0.538 13.547 8.844 1 98.88 86 ILE A N 1
ATOM 697 C CA . ILE A 1 86 ? 0.557 14.109 8.062 1 98.88 86 ILE A CA 1
ATOM 698 C C . ILE A 1 86 ? 0.996 15.438 8.68 1 98.88 86 ILE A C 1
ATOM 700 O O . ILE A 1 86 ? 0.476 15.852 9.719 1 98.88 86 ILE A O 1
ATOM 704 N N . GLY A 1 87 ? 2.012 16.156 8.141 1 98.5 87 GLY A N 1
ATOM 705 C CA . GLY A 1 87 ? 2.822 17.172 8.805 1 98.5 87 GLY A CA 1
ATOM 706 C C . GLY A 1 87 ? 2.127 18.516 8.922 1 98.5 87 GLY A C 1
ATOM 707 O O . GLY A 1 87 ? 2.74 19.5 9.328 1 98.5 87 GLY A O 1
ATOM 708 N N . GLY A 1 88 ? 0.862 18.688 8.695 1 98.06 88 GLY A N 1
ATOM 709 C CA . GLY A 1 88 ? 0.169 19.969 8.773 1 98.06 88 GLY A CA 1
ATOM 710 C C . GLY A 1 88 ? -0.4 20.25 10.148 1 98.06 88 GLY A C 1
ATOM 711 O O . GLY A 1 88 ? -0.974 19.375 10.789 1 98.06 88 GLY A O 1
ATOM 712 N N . THR A 1 89 ? -0.183 21.516 10.641 1 97.94 89 THR A N 1
ATOM 713 C CA . THR A 1 89 ? -0.764 21.938 11.906 1 97.94 89 THR A CA 1
ATOM 714 C C . THR A 1 89 ? -0.978 23.453 11.922 1 97.94 89 THR A C 1
ATOM 716 O O . THR A 1 89 ? -0.236 24.188 11.281 1 97.94 89 THR A O 1
ATOM 719 N N . ASP A 1 90 ? -1.983 23.875 12.562 1 97.12 90 ASP A N 1
ATOM 720 C CA . ASP A 1 90 ? -2.18 25.312 12.766 1 97.12 90 ASP A CA 1
ATOM 721 C C . ASP A 1 90 ? -2.16 25.672 14.25 1 97.12 90 ASP A C 1
ATOM 723 O O . ASP A 1 90 ? -2.771 26.656 14.664 1 97.12 90 ASP A O 1
ATOM 727 N N . PHE A 1 91 ? -1.475 24.828 14.992 1 93.62 91 PHE A N 1
ATOM 728 C CA . PHE A 1 91 ? -1.445 24.969 16.438 1 93.62 91 PHE A CA 1
ATOM 729 C C . PHE A 1 91 ? -0.851 26.312 16.844 1 93.62 91 PHE A C 1
ATOM 731 O O . PHE A 1 91 ? -1.351 26.969 17.766 1 93.62 91 PHE A O 1
ATOM 738 N N . ILE A 1 92 ? 0.164 26.766 16.125 1 90 92 ILE A N 1
ATOM 739 C CA . ILE A 1 92 ? 0.853 28 16.484 1 90 92 ILE A CA 1
ATOM 740 C C . ILE A 1 92 ? 0.082 29.188 15.93 1 90 92 ILE A C 1
ATOM 742 O O . ILE A 1 92 ? -0.088 30.203 16.609 1 90 92 ILE A O 1
ATOM 746 N N . PHE A 1 93 ? -0.358 29.078 14.688 1 91.12 93 PHE A N 1
ATOM 747 C CA . PHE A 1 93 ? -1.135 30.125 14.031 1 91.12 93 PHE A CA 1
ATOM 748 C C . PHE A 1 93 ? -2.502 29.594 13.617 1 91.12 93 PHE A C 1
ATOM 750 O O . PHE A 1 93 ? -2.674 29.125 12.492 1 91.12 93 PHE A O 1
ATOM 757 N N . GLU A 1 94 ? -3.439 29.797 14.531 1 92.44 94 GLU A N 1
ATOM 758 C CA . GLU A 1 94 ? -4.77 29.25 14.281 1 92.44 94 GLU A CA 1
ATOM 759 C C . GLU A 1 94 ? -5.316 29.719 12.938 1 92.44 94 GLU A C 1
ATOM 761 O O . GLU A 1 94 ? -5.277 30.906 12.625 1 92.44 94 GLU A O 1
ATOM 766 N N . GLY A 1 95 ? -5.75 28.719 12.148 1 92.44 95 GLY A N 1
ATOM 767 C CA . GLY A 1 95 ? -6.324 29.016 10.852 1 92.44 95 GLY A CA 1
ATOM 768 C C . GLY A 1 95 ? -5.305 28.984 9.727 1 92.44 95 GLY A C 1
ATOM 769 O O . GLY A 1 95 ? -5.672 28.953 8.547 1 92.44 95 GLY A O 1
ATOM 770 N N . GLN A 1 96 ? -4.055 29.016 10.055 1 94.38 96 GLN A N 1
ATOM 771 C CA . GLN A 1 96 ? -2.982 28.953 9.07 1 94.38 96 GLN A CA 1
ATOM 772 C C . GLN A 1 96 ? -2.146 27.688 9.242 1 94.38 96 GLN A C 1
ATOM 774 O O . GLN A 1 96 ? -1.199 27.672 10.031 1 94.38 96 GLN A O 1
ATOM 779 N N . TYR A 1 97 ? -2.461 26.75 8.5 1 97.44 97 TYR A N 1
ATOM 780 C CA . TYR A 1 97 ? -1.73 25.5 8.594 1 97.44 97 TYR A CA 1
ATOM 781 C C . TYR A 1 97 ? -0.326 25.641 8.016 1 97.44 97 TYR A C 1
ATOM 783 O O . TYR A 1 97 ? -0.13 26.297 6.996 1 97.44 97 TYR A O 1
ATOM 791 N N . ARG A 1 98 ? 0.593 25.031 8.703 1 97.88 98 ARG A N 1
ATOM 792 C CA . ARG A 1 98 ? 1.994 25.016 8.289 1 97.88 98 ARG A CA 1
ATOM 793 C C . ARG A 1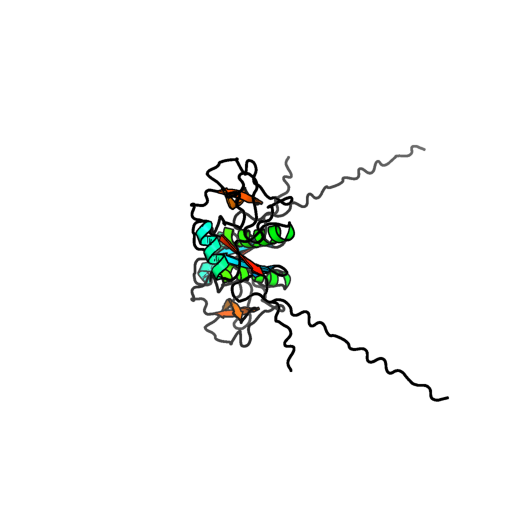 98 ? 2.551 23.594 8.273 1 97.88 98 ARG A C 1
ATOM 795 O O . ARG A 1 98 ? 2.168 22.766 9.102 1 97.88 98 ARG A O 1
ATOM 802 N N . TRP A 1 99 ? 3.471 23.391 7.352 1 98.25 99 TRP A N 1
ATOM 803 C CA . TRP A 1 99 ? 4.086 22.062 7.246 1 98.25 99 TRP A CA 1
ATOM 804 C C . TRP A 1 99 ? 5.129 21.859 8.336 1 98.25 99 TRP A C 1
ATOM 806 O O . TRP A 1 99 ? 5.934 22.766 8.609 1 98.25 99 TRP A O 1
ATOM 816 N N . ALA A 1 100 ? 5.117 20.688 8.891 1 96.81 100 ALA A N 1
ATOM 817 C CA . ALA A 1 100 ? 6.098 20.328 9.906 1 96.81 100 ALA A CA 1
ATOM 818 C C . ALA A 1 100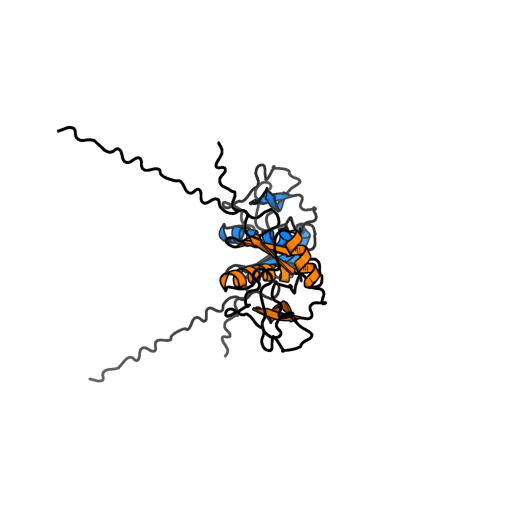 ? 7.516 20.375 9.352 1 96.81 100 ALA A C 1
ATOM 820 O O . ALA A 1 100 ? 8.461 20.703 10.07 1 96.81 100 ALA A O 1
ATOM 821 N N . GLU A 1 101 ? 7.676 20.031 8.117 1 95.44 101 GLU A N 1
ATOM 822 C CA . GLU A 1 101 ? 8.969 19.969 7.441 1 95.44 101 GLU A CA 1
ATOM 823 C C . GLU A 1 101 ? 9.648 21.344 7.426 1 95.44 101 GLU A C 1
ATOM 825 O O . GLU A 1 101 ? 10.812 21.469 7.816 1 95.44 101 GLU A O 1
ATOM 830 N N . THR A 1 102 ? 8.891 22.422 6.973 1 95.56 102 THR A N 1
ATOM 831 C CA . THR A 1 102 ? 9.523 23.688 6.609 1 95.56 102 THR A CA 1
ATOM 832 C C . THR A 1 102 ? 9.016 24.812 7.5 1 95.56 102 THR A C 1
ATOM 834 O O . THR A 1 102 ? 9.633 25.891 7.562 1 95.56 102 THR A O 1
ATOM 837 N N . GLY A 1 103 ? 7.895 24.578 8.102 1 96 103 GLY A N 1
ATOM 838 C CA . GLY A 1 103 ? 7.223 25.672 8.789 1 96 103 GLY A CA 1
ATOM 839 C C . GLY A 1 103 ? 6.512 26.609 7.836 1 96 103 GLY A C 1
ATOM 840 O O . GLY A 1 103 ? 5.918 27.609 8.273 1 96 103 GLY A O 1
ATOM 841 N N . GLN A 1 104 ? 6.473 26.234 6.586 1 95.69 104 GLN A N 1
ATOM 842 C CA . GLN A 1 104 ? 5.867 27.109 5.582 1 95.69 104 GLN A CA 1
ATOM 843 C C . GLN A 1 104 ? 4.355 26.906 5.516 1 95.69 104 GLN A C 1
ATOM 845 O O . GLN A 1 104 ? 3.854 25.844 5.898 1 95.69 104 GLN A O 1
ATOM 850 N N . TYR A 1 105 ? 3.723 27.859 5.055 1 96.19 105 TYR A N 1
ATOM 851 C CA . TYR A 1 105 ? 2.275 27.828 4.875 1 96.19 105 TYR A CA 1
ATOM 852 C C . TYR A 1 105 ? 1.863 26.672 3.967 1 96.19 105 TYR A C 1
ATOM 854 O O . TYR A 1 105 ? 2.502 26.422 2.941 1 96.19 105 TYR A O 1
ATOM 862 N N . ALA A 1 106 ? 0.829 25.938 4.516 1 95 106 ALA A N 1
ATOM 863 C CA . ALA A 1 106 ? 0.313 24.797 3.762 1 95 106 ALA A CA 1
ATOM 864 C C . ALA A 1 106 ? -0.64 25.25 2.66 1 95 106 ALA A C 1
ATOM 866 O O . ALA A 1 106 ? -1.844 24.984 2.727 1 95 106 ALA A O 1
ATOM 867 N N . GLY A 1 107 ? -0.344 26.109 1.748 1 89 107 GLY A N 1
ATOM 868 C CA . GLY A 1 107 ? -1.011 26.641 0.569 1 89 107 GLY A CA 1
ATOM 869 C C . GLY A 1 107 ? -0.046 27.125 -0.496 1 89 107 GLY A C 1
ATOM 870 O O . GLY A 1 107 ? 1.158 27.234 -0.251 1 89 107 GLY A O 1
ATOM 871 N N . PRO A 1 108 ? -0.62 27.188 -1.778 1 92.62 108 PRO A N 1
ATOM 872 C CA . PRO A 1 108 ? -2.031 27.266 -2.164 1 92.62 108 PRO A CA 1
ATOM 873 C C . PRO A 1 108 ? -2.631 25.906 -2.492 1 92.62 108 PRO A C 1
ATOM 875 O O . PRO A 1 108 ? -3.854 25.766 -2.566 1 92.62 108 PRO A O 1
ATOM 878 N N . PHE A 1 109 ? -1.748 24.922 -2.697 1 97 109 PHE A N 1
ATOM 879 C CA . PHE A 1 109 ? -2.285 23.594 -2.984 1 97 109 PHE A CA 1
ATOM 880 C C . PHE A 1 109 ? -2.883 22.969 -1.729 1 97 109 PHE A C 1
ATOM 882 O O . PHE A 1 109 ? -2.18 22.766 -0.739 1 97 109 PHE A O 1
ATOM 889 N N . THR A 1 110 ? -4.23 22.734 -1.795 1 97.88 110 THR A N 1
ATOM 890 C CA . THR A 1 110 ? -4.91 22.125 -0.662 1 97.88 110 THR A CA 1
ATOM 891 C C . THR A 1 110 ? -5.855 21.016 -1.133 1 97.88 110 THR A C 1
ATOM 893 O O . THR A 1 110 ? -6.246 20.984 -2.301 1 97.88 110 THR A O 1
ATOM 896 N N . LYS A 1 111 ? -6.168 20.094 -0.243 1 98.44 111 LYS A N 1
ATOM 897 C CA . LYS A 1 111 ? -7.113 19 -0.51 1 98.44 111 LYS A CA 1
ATOM 898 C C . LYS A 1 111 ? -8.117 18.859 0.628 1 98.44 111 LYS A C 1
ATOM 900 O O . LYS A 1 111 ? -8.406 17.75 1.075 1 98.44 111 LYS A O 1
ATOM 905 N N . TRP A 1 112 ? -8.562 19.984 1.089 1 98.38 112 TRP A N 1
ATOM 906 C CA . TRP A 1 112 ? -9.508 20 2.199 1 98.38 112 TRP A CA 1
ATOM 907 C C . TRP A 1 112 ? -10.812 19.297 1.814 1 98.38 112 TRP A C 1
ATOM 909 O O . TRP A 1 112 ? -11.328 19.516 0.713 1 98.38 112 TRP A O 1
ATOM 919 N N . ASP A 1 113 ? -11.266 18.547 2.688 1 98.44 113 ASP A N 1
ATOM 920 C CA . ASP A 1 113 ? -12.609 17.984 2.557 1 98.44 113 ASP A CA 1
ATOM 921 C C . ASP A 1 113 ? -13.672 19.078 2.662 1 98.44 113 ASP A C 1
ATOM 923 O O . ASP A 1 113 ? -13.43 20.141 3.223 1 98.44 113 ASP A O 1
ATOM 927 N N . THR A 1 114 ? -14.789 18.781 2.047 1 97.19 114 THR A N 1
ATOM 928 C CA . THR A 1 114 ? -15.898 19.719 2.176 1 97.19 114 THR A CA 1
ATOM 929 C C . THR A 1 114 ? -16.219 19.969 3.645 1 97.19 114 THR A C 1
ATOM 931 O O . THR A 1 114 ? -16.375 19.031 4.43 1 97.19 114 THR A O 1
ATOM 934 N N . GLY A 1 115 ? -16.203 21.234 4.039 1 96.25 115 GLY A N 1
ATOM 935 C CA . GLY A 1 115 ? -16.547 21.609 5.406 1 96.25 115 GLY A CA 1
ATOM 936 C C . GLY A 1 115 ? -15.344 21.641 6.332 1 96.25 115 GLY A C 1
ATOM 937 O O . GLY A 1 115 ? -15.477 21.922 7.523 1 96.25 115 GLY A O 1
ATOM 938 N N . PHE A 1 116 ? -14.219 21.266 5.793 1 96 116 PHE A N 1
ATOM 939 C CA . PHE A 1 116 ? -13 21.25 6.594 1 96 116 PHE A CA 1
ATOM 940 C C . PHE A 1 116 ? -12.016 22.297 6.082 1 96 116 PHE A C 1
ATOM 942 O O . PHE A 1 116 ? -12.008 22.625 4.891 1 96 116 PHE A O 1
ATOM 949 N N . PRO A 1 117 ? -11.062 22.875 6.801 1 94.19 117 PRO A N 1
ATOM 950 C CA . PRO A 1 117 ? -11.141 22.734 8.258 1 94.19 117 PRO A CA 1
ATOM 951 C C . PRO A 1 117 ? -12.359 23.438 8.852 1 94.19 117 PRO A C 1
ATOM 953 O O . PRO A 1 117 ? -12.906 24.359 8.234 1 94.19 117 PRO A O 1
ATOM 956 N N . ASN A 1 118 ? -12.867 23.016 9.875 1 91 118 ASN A N 1
ATOM 957 C CA . ASN A 1 118 ? -14.133 23.547 10.375 1 91 118 ASN A CA 1
ATOM 958 C C . ASN A 1 118 ? -13.914 24.625 11.422 1 91 118 ASN A C 1
ATOM 960 O O . ASN A 1 118 ? -14.852 25.031 12.109 1 91 118 ASN A O 1
ATOM 964 N N . GLY A 1 119 ? -12.789 25.125 11.664 1 82.31 119 GLY A N 1
ATOM 965 C CA . GLY A 1 119 ? -12.5 26.234 12.555 1 82.31 119 GLY A CA 1
ATOM 966 C C . GLY A 1 119 ? -12.508 25.844 14.016 1 82.31 119 GLY A C 1
ATOM 967 O O . GLY A 1 119 ? -12.43 26.703 14.898 1 82.31 119 GLY A O 1
ATOM 968 N N . ASN A 1 120 ? -12.703 24.609 14.242 1 85.62 120 ASN A N 1
ATOM 969 C CA . ASN A 1 120 ? -12.68 24.109 15.617 1 85.62 120 ASN A CA 1
ATOM 970 C C . ASN A 1 120 ? -11.297 24.281 16.25 1 85.62 120 ASN A C 1
ATOM 972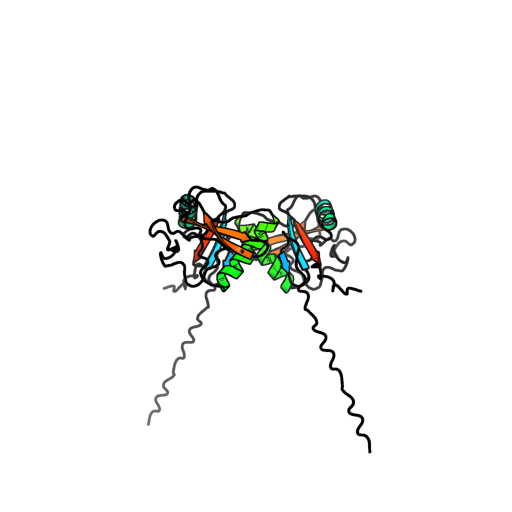 O O . ASN A 1 120 ? -10.32 23.719 15.75 1 85.62 120 ASN A O 1
ATOM 976 N N . TRP A 1 121 ? -11.242 24.969 17.344 1 89.75 121 TRP A N 1
ATOM 977 C CA . TRP A 1 121 ? -9.977 25.344 17.969 1 89.75 121 TRP A CA 1
ATOM 978 C C . TRP A 1 121 ? -9.312 24.125 18.594 1 89.75 121 TRP A C 1
ATOM 980 O O . TRP A 1 121 ? -8.117 24.156 18.906 1 89.75 121 TRP A O 1
ATOM 990 N N . SER A 1 122 ? -10.141 23.094 18.75 1 93.75 122 SER A N 1
ATOM 991 C CA . SER A 1 122 ? -9.586 21.891 19.359 1 93.75 122 SER A CA 1
ATOM 992 C C . SER A 1 122 ? -8.984 20.969 18.297 1 93.75 122 SER A C 1
ATOM 994 O O . SER A 1 122 ? -8.32 19.984 18.641 1 93.75 122 SER A O 1
ATOM 996 N N . LYS A 1 123 ? -9.141 21.25 17.031 1 97.56 123 LYS A N 1
ATOM 997 C CA . LYS A 1 123 ? -8.617 20.438 15.93 1 97.56 123 LYS A CA 1
ATOM 998 C C . LYS A 1 123 ? -7.555 21.219 15.148 1 97.56 123 LYS A C 1
ATOM 1000 O O . LYS A 1 123 ? -7.887 22.094 14.344 1 97.56 123 LYS A O 1
ATOM 1005 N N . ASN A 1 124 ? -6.301 20.891 15.406 1 98 124 ASN A N 1
ATOM 1006 C CA . ASN A 1 124 ? -5.215 21.703 14.883 1 98 124 ASN A CA 1
ATOM 1007 C C . ASN A 1 124 ? -4.215 20.875 14.094 1 98 124 ASN A C 1
ATOM 1009 O O . ASN A 1 124 ? -3.137 21.359 13.734 1 98 124 ASN A O 1
ATOM 1013 N N . CYS A 1 125 ? -4.539 19.594 13.883 1 98.56 125 CYS A N 1
ATOM 1014 C CA . CYS A 1 125 ? -3.598 18.719 13.203 1 98.56 125 CYS A CA 1
ATOM 1015 C C . CYS A 1 125 ? -4.223 18.109 11.953 1 98.56 125 CYS A C 1
ATOM 1017 O O . CYS A 1 125 ? -5.43 17.859 11.914 1 98.56 125 CYS A O 1
ATOM 1019 N N . LEU A 1 126 ? -3.404 17.922 10.984 1 98.62 126 LEU A N 1
ATOM 1020 C CA . LEU A 1 126 ? -3.869 17.547 9.656 1 98.62 126 LEU A CA 1
ATOM 1021 C C . LEU A 1 126 ? -3.859 16.031 9.484 1 98.62 126 LEU A C 1
ATOM 1023 O O . LEU A 1 126 ? -2.891 15.367 9.859 1 98.62 126 LEU A O 1
ATOM 1027 N N . MET A 1 127 ? -4.953 15.484 8.977 1 98.62 127 MET A N 1
ATOM 1028 C CA . MET A 1 127 ? -5.137 14.055 8.75 1 98.62 127 MET A CA 1
ATOM 1029 C C . MET A 1 127 ? -5.586 13.781 7.316 1 98.62 127 MET A C 1
ATOM 1031 O O . MET A 1 127 ? -6.418 14.516 6.773 1 98.62 127 MET A O 1
ATOM 1035 N N . LEU A 1 128 ? -4.973 12.844 6.676 1 98.75 128 LEU A N 1
ATOM 1036 C CA . LEU A 1 128 ? -5.496 12.297 5.43 1 98.75 128 LEU A CA 1
ATOM 1037 C C . LEU A 1 128 ? -6.57 11.242 5.707 1 98.75 128 LEU A C 1
ATOM 1039 O O . LEU A 1 128 ? -6.355 10.328 6.508 1 98.75 128 LEU A O 1
ATOM 1043 N N . ASN A 1 129 ? -7.645 11.422 5.129 1 98.56 129 ASN A N 1
ATOM 1044 C CA . ASN A 1 129 ? -8.758 10.484 5.25 1 98.56 129 ASN A CA 1
ATOM 1045 C C . ASN A 1 129 ? -9.516 10.344 3.938 1 98.56 129 ASN A C 1
ATOM 1047 O O . ASN A 1 129 ? -9.148 10.953 2.932 1 98.56 129 ASN A O 1
ATOM 1051 N N . TRP A 1 130 ? -10.539 9.453 3.943 1 97.19 130 TRP A N 1
ATOM 1052 C CA . TRP A 1 130 ? -11.281 9.18 2.717 1 97.19 130 TRP A CA 1
ATOM 1053 C C . TRP A 1 130 ? -12.656 9.828 2.756 1 97.19 130 TRP A C 1
ATOM 1055 O O . TRP A 1 130 ? -13.344 9.781 3.781 1 97.19 130 TRP A O 1
ATOM 1065 N N . ASP A 1 131 ? -13 10.547 1.76 1 96.94 131 ASP A N 1
ATOM 1066 C CA . ASP A 1 131 ? -14.367 10.906 1.408 1 96.94 131 ASP A CA 1
ATOM 1067 C C . ASP A 1 131 ? -14.812 10.195 0.131 1 96.94 131 ASP A C 1
ATOM 1069 O O . ASP A 1 131 ? -14.5 10.641 -0.974 1 96.94 131 ASP A O 1
ATOM 1073 N N . GLY A 1 132 ? -15.523 9.07 0.333 1 92.5 132 GLY A N 1
ATOM 1074 C CA . GLY A 1 132 ? -15.688 8.188 -0.812 1 92.5 132 GLY A CA 1
ATOM 1075 C C . GLY A 1 132 ? -14.367 7.648 -1.341 1 92.5 132 GLY A C 1
ATOM 1076 O O . GLY A 1 132 ? -13.586 7.059 -0.593 1 92.5 132 GLY A O 1
ATOM 1077 N N . ASP A 1 133 ? -14.055 7.996 -2.658 1 89.31 133 ASP A N 1
ATOM 1078 C CA . ASP A 1 133 ? -12.828 7.504 -3.287 1 89.31 133 ASP A CA 1
ATOM 1079 C C . ASP A 1 133 ? -11.758 8.594 -3.33 1 89.31 133 ASP A C 1
ATOM 1081 O O . ASP A 1 133 ? -10.656 8.367 -3.83 1 89.31 133 ASP A O 1
ATOM 1085 N N . ASP A 1 134 ? -12.047 9.711 -2.721 1 95 134 ASP A N 1
ATOM 1086 C CA . ASP A 1 134 ? -11.094 10.812 -2.721 1 95 134 ASP A CA 1
ATOM 1087 C C . ASP A 1 134 ? -10.273 10.828 -1.433 1 95 134 ASP A C 1
ATOM 1089 O O . ASP A 1 134 ? -10.82 10.656 -0.342 1 95 134 ASP A O 1
ATOM 1093 N N . LEU A 1 135 ? -9.031 10.945 -1.577 1 97.75 135 LEU A N 1
ATOM 1094 C CA . LEU A 1 135 ? -8.188 11.203 -0.42 1 97.75 135 LEU A CA 1
ATOM 1095 C C . LEU A 1 135 ? -8.18 12.688 -0.07 1 97.75 135 LEU A C 1
ATOM 1097 O O . LEU A 1 135 ? -7.871 13.531 -0.917 1 97.75 135 LEU A O 1
ATOM 1101 N N . VAL A 1 136 ? -8.578 13.078 1.139 1 98.81 136 VAL A N 1
ATOM 1102 C CA . VAL A 1 136 ? -8.828 14.477 1.468 1 98.81 136 VAL A CA 1
ATOM 1103 C C . VAL A 1 136 ? -8.172 14.82 2.801 1 98.81 136 VAL A C 1
ATOM 1105 O O . VAL A 1 136 ? -7.758 13.93 3.547 1 98.81 136 VAL A O 1
ATOM 1108 N N . TRP A 1 137 ? -8.039 16.141 3.006 1 98.75 137 TRP A N 1
ATOM 1109 C CA . TRP A 1 137 ? -7.539 16.688 4.262 1 98.75 137 TRP A CA 1
ATOM 1110 C C . TRP A 1 137 ? -8.672 16.891 5.262 1 98.75 137 TRP A C 1
ATOM 1112 O O . TRP A 1 137 ? -9.75 17.375 4.902 1 98.75 137 TRP A O 1
ATOM 1122 N N . GLN A 1 138 ? -8.438 16.562 6.492 1 98.5 138 GLN A N 1
ATOM 1123 C CA . GLN A 1 138 ? -9.336 16.906 7.594 1 98.5 138 GLN A CA 1
ATOM 1124 C C . GLN A 1 138 ? -8.555 17.406 8.805 1 98.5 138 GLN A C 1
ATOM 1126 O O . GLN A 1 138 ? -7.484 16.875 9.117 1 98.5 138 GLN A O 1
ATOM 1131 N N . ASP A 1 139 ? -9.047 18.469 9.445 1 98.12 139 ASP A N 1
ATOM 1132 C CA . ASP A 1 139 ? -8.477 18.844 10.727 1 98.12 139 ASP A CA 1
ATOM 1133 C C . ASP A 1 139 ? -8.898 17.875 11.828 1 98.12 139 ASP A C 1
ATOM 1135 O O . ASP A 1 139 ? -10.031 17.375 11.828 1 98.12 139 ASP A O 1
ATOM 1139 N N . GLU A 1 140 ? -8.031 17.578 12.695 1 97.94 140 GLU A N 1
ATOM 1140 C CA . GLU A 1 140 ? -8.234 16.578 13.75 1 97.94 140 GLU A CA 1
ATOM 1141 C C . GLU A 1 140 ? -7.602 17.031 15.062 1 97.94 140 GLU A C 1
ATOM 1143 O O . GLU A 1 140 ? -6.695 17.859 15.07 1 97.94 140 GLU A O 1
ATOM 1148 N N . ARG A 1 141 ? -8.172 16.547 16.156 1 98.12 141 ARG A N 1
ATOM 1149 C CA . ARG A 1 141 ? -7.508 16.766 17.438 1 98.12 141 ARG A CA 1
ATOM 1150 C C . ARG A 1 141 ? -6.098 16.203 17.438 1 98.12 141 ARG A C 1
ATOM 1152 O O . ARG A 1 141 ? -5.891 15.039 17.062 1 98.12 141 ARG A O 1
ATOM 1159 N N . CYS A 1 142 ? -5.168 16.953 17.938 1 98.25 142 CYS A N 1
ATOM 1160 C CA . CYS A 1 142 ? -3.771 16.531 17.922 1 98.25 142 CYS A CA 1
ATOM 1161 C C . CYS A 1 142 ? -3.545 15.375 18.875 1 98.25 142 CYS A C 1
ATOM 1163 O O . CYS A 1 142 ? -2.604 14.594 18.703 1 98.25 142 CYS A O 1
ATOM 1165 N N . SER A 1 143 ? -4.414 15.211 19.797 1 98.25 143 SER A N 1
ATOM 1166 C CA . SER A 1 143 ? -4.254 14.195 20.828 1 98.25 143 SER A CA 1
ATOM 1167 C C . SER A 1 143 ? -4.832 12.859 20.375 1 98.25 143 SER A C 1
ATOM 1169 O O . SER A 1 143 ? -4.641 11.844 21.047 1 98.25 143 SER A O 1
ATOM 1171 N N . ALA A 1 144 ? -5.59 12.828 19.234 1 98.44 144 ALA A N 1
ATOM 1172 C CA . ALA A 1 144 ? -6.188 11.586 18.75 1 98.44 144 ALA A CA 1
ATOM 1173 C C . ALA A 1 144 ? -5.113 10.586 18.328 1 98.44 144 ALA A C 1
ATOM 1175 O O . ALA A 1 144 ? -3.959 10.961 18.109 1 98.44 144 ALA A O 1
ATOM 1176 N N . GLY A 1 145 ? -5.457 9.273 18.312 1 98.69 145 GLY A N 1
ATOM 1177 C CA . GLY A 1 145 ? -4.559 8.227 17.859 1 98.69 145 GLY A CA 1
ATOM 1178 C C . GLY A 1 145 ? -4.832 7.781 16.438 1 98.69 145 GLY A C 1
ATOM 1179 O O . GLY A 1 145 ? -5.902 7.242 16.141 1 98.69 145 GLY A O 1
ATOM 1180 N N . HIS A 1 146 ? -3.891 8.008 15.547 1 98.75 146 HIS A N 1
ATOM 1181 C CA . HIS A 1 146 ? -4.035 7.605 14.148 1 98.75 146 HIS A CA 1
ATOM 1182 C C . HIS A 1 146 ? -2.721 7.062 13.594 1 98.75 146 HIS A C 1
ATOM 1184 O O . HIS A 1 146 ? -1.664 7.234 14.203 1 98.75 146 HIS A O 1
ATOM 1190 N N . TYR A 1 147 ? -2.793 6.289 12.5 1 98.75 147 TYR A N 1
ATOM 1191 C CA . TYR A 1 147 ? -1.59 5.973 11.742 1 98.75 147 TYR A CA 1
ATOM 1192 C C . TYR A 1 147 ? -0.932 7.238 11.203 1 98.75 147 TYR A C 1
ATOM 1194 O O . TYR A 1 147 ? -1.502 8.328 11.297 1 98.75 147 TYR A O 1
ATOM 1202 N N . PHE A 1 148 ? 0.31 7.141 10.656 1 98.81 148 PHE A N 1
ATOM 1203 C CA . PHE A 1 148 ? 0.951 8.367 10.195 1 98.81 148 PHE A CA 1
ATOM 1204 C C . PHE A 1 148 ? 1.995 8.055 9.125 1 98.81 148 PHE A C 1
ATOM 1206 O O . PHE A 1 148 ? 2.436 6.914 8.992 1 98.81 148 PHE A O 1
ATOM 1213 N N . ILE A 1 149 ? 2.25 8.992 8.32 1 98.81 149 ILE A N 1
ATOM 1214 C CA . ILE A 1 149 ? 3.162 8.867 7.191 1 98.81 149 ILE A CA 1
ATOM 1215 C C . ILE A 1 149 ? 4.355 9.805 7.379 1 98.81 149 ILE A C 1
ATOM 1217 O O . ILE A 1 149 ? 4.18 10.992 7.637 1 98.81 149 ILE A O 1
ATOM 1221 N N . CYS A 1 150 ? 5.516 9.25 7.332 1 98.56 150 CYS A N 1
ATOM 1222 C CA . CYS A 1 150 ? 6.754 10.023 7.402 1 98.56 150 CYS A CA 1
ATOM 1223 C C . CYS A 1 150 ? 7.328 10.258 6.012 1 98.56 150 CYS A C 1
ATOM 1225 O O . CYS A 1 150 ? 7.086 9.469 5.094 1 98.56 150 CYS A O 1
ATOM 1227 N N . GLU A 1 151 ? 8.078 11.266 5.926 1 98.31 151 GLU A N 1
ATOM 1228 C CA . GLU A 1 151 ? 8.82 11.641 4.723 1 98.31 151 GLU A CA 1
ATOM 1229 C C . GLU A 1 151 ? 10.25 12.047 5.059 1 98.31 151 GLU A C 1
ATOM 1231 O O . GLU A 1 151 ? 10.508 12.617 6.121 1 98.31 151 GLU A O 1
ATOM 1236 N N . LYS A 1 152 ? 11.164 11.695 4.223 1 97.06 152 LYS A N 1
ATOM 1237 C CA . LYS A 1 152 ? 12.531 12.195 4.332 1 97.06 152 LYS A CA 1
ATOM 1238 C C . LYS A 1 152 ? 13.156 12.375 2.955 1 97.06 152 LYS A C 1
ATOM 1240 O O . LYS A 1 152 ? 12.617 11.914 1.951 1 97.06 152 LYS A O 1
ATOM 1245 N N . MET A 1 153 ? 14.242 13.094 2.943 1 93.69 153 MET A N 1
ATOM 1246 C CA . MET A 1 153 ? 14.977 13.242 1.691 1 93.69 153 MET A CA 1
ATOM 1247 C C . MET A 1 153 ? 15.719 11.953 1.348 1 93.69 153 MET A C 1
ATOM 1249 O O . MET A 1 153 ? 16.25 11.281 2.236 1 93.69 153 MET A O 1
ATOM 1253 N N . SER A 1 154 ? 15.711 11.609 0.049 1 90.31 154 SER A N 1
ATOM 1254 C CA . SER A 1 154 ? 16.469 10.445 -0.38 1 90.31 154 SER A CA 1
ATOM 1255 C C . SER A 1 154 ? 17.969 10.664 -0.204 1 90.31 154 SER A C 1
ATOM 1257 O O . SER A 1 154 ? 18.453 11.797 -0.303 1 90.31 154 SER A O 1
ATOM 1259 N N . ASN A 1 155 ? 18.641 9.562 0.27 1 77.44 155 ASN A N 1
ATOM 1260 C CA . ASN A 1 155 ? 20.094 9.672 0.438 1 77.44 155 ASN A CA 1
ATOM 1261 C C . ASN A 1 155 ? 20.797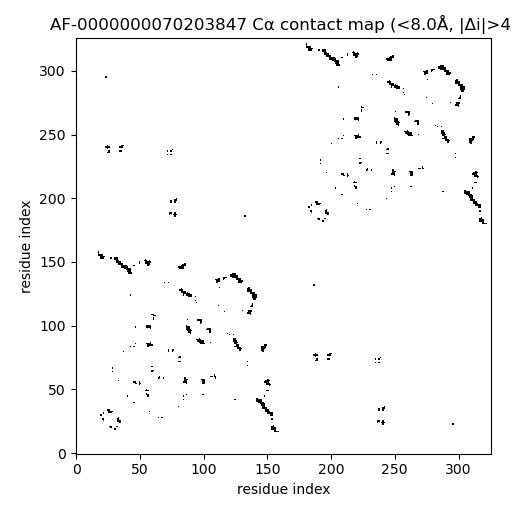 9.797 -0.906 1 77.44 155 ASN A C 1
ATOM 1263 O O . ASN A 1 155 ? 20.484 9.07 -1.853 1 77.44 155 ASN A O 1
ATOM 1267 N N . VAL A 1 156 ? 21.328 10.992 -1.235 1 63.28 156 VAL A N 1
ATOM 1268 C CA . VAL A 1 156 ? 22.188 11.094 -2.42 1 63.28 156 VAL A CA 1
ATOM 1269 C C . VAL A 1 156 ? 23.5 10.367 -2.17 1 63.28 156 VAL A C 1
ATOM 1271 O O . VAL A 1 156 ? 24.109 10.516 -1.105 1 63.28 156 VAL A O 1
ATOM 1274 N N . SER A 1 157 ? 23.609 9.086 -2.666 1 54.31 157 SER A N 1
ATOM 1275 C CA . SER A 1 157 ? 24.938 8.5 -2.57 1 54.31 157 SER A CA 1
ATOM 1276 C C . SER A 1 157 ? 26.031 9.539 -2.816 1 54.31 157 SER A C 1
ATOM 1278 O O . SER A 1 157 ? 25.953 10.297 -3.787 1 54.31 157 SER A O 1
ATOM 1280 N N . GLN A 1 158 ? 26.484 10.164 -1.832 1 51.31 158 GLN A N 1
ATOM 1281 C CA . GLN A 1 158 ? 27.594 11.102 -1.938 1 51.31 158 GLN A CA 1
ATOM 1282 C C . GLN A 1 158 ? 28.656 10.578 -2.895 1 51.31 158 GLN A C 1
ATOM 1284 O O . GLN A 1 158 ? 28.938 9.375 -2.922 1 51.31 158 GLN A O 1
ATOM 1289 N N . PRO A 1 159 ? 29.016 11.438 -3.984 1 50.78 159 PRO A N 1
ATOM 1290 C CA . PRO A 1 159 ? 30.156 11.047 -4.812 1 50.78 159 PRO A CA 1
ATOM 1291 C C . PRO A 1 159 ? 31.359 10.625 -3.988 1 50.78 159 PRO A C 1
ATOM 1293 O O . PRO A 1 159 ? 31.656 11.234 -2.955 1 50.78 159 PRO A O 1
ATOM 1296 N N . ILE A 1 160 ? 31.656 9.406 -4.043 1 44.03 160 ILE A N 1
ATOM 1297 C CA . ILE A 1 160 ? 32.969 9.055 -3.502 1 44.03 160 ILE A CA 1
ATOM 1298 C C . ILE A 1 160 ? 34.062 9.859 -4.207 1 44.03 160 ILE A C 1
ATOM 1300 O O . ILE A 1 160 ? 34.25 9.711 -5.418 1 44.03 160 ILE A O 1
ATOM 1304 N N . VAL A 1 161 ? 34.25 11.086 -3.973 1 46.34 161 VAL A N 1
ATOM 1305 C CA . VAL A 1 161 ? 35.469 11.789 -4.387 1 46.34 161 VAL A CA 1
ATOM 1306 C C . VAL A 1 161 ? 36.688 11.18 -3.695 1 46.34 161 VAL A C 1
ATOM 1308 O O . VAL A 1 161 ? 36.812 11.273 -2.473 1 46.34 161 VAL A O 1
ATOM 1311 N N . GLY A 1 162 ? 36.969 10 -3.879 1 29.05 162 GLY A N 1
ATOM 1312 C CA . GLY A 1 162 ? 38.219 9.609 -3.238 1 29.05 162 GLY A CA 1
ATOM 1313 C C . GLY A 1 162 ? 39.375 10.539 -3.566 1 29.05 162 GLY A C 1
ATOM 1314 O O . GLY A 1 162 ? 39.375 11.18 -4.621 1 29.05 162 GLY A O 1
ATOM 1315 N N . LYS A 1 163 ? 40.594 10.609 -2.643 1 29.72 163 LYS A N 1
ATOM 1316 C CA . LYS A 1 163 ? 41.938 11.172 -2.564 1 29.72 163 LYS A CA 1
ATOM 1317 C C . LYS A 1 163 ? 42.844 10.609 -3.664 1 29.72 163 LYS A C 1
ATOM 1319 O O . LYS A 1 163 ? 42.75 9.422 -3.986 1 29.72 163 LYS A O 1
ATOM 1324 N N . MET B 1 1 ? -35.625 18.547 -61.312 1 35.75 1 MET B N 1
ATOM 1325 C CA . MET B 1 1 ? -34.469 17.859 -60.75 1 35.75 1 MET B CA 1
ATOM 1326 C C . MET B 1 1 ? -34.406 18.047 -59.25 1 35.75 1 MET B C 1
ATOM 1328 O O . MET B 1 1 ? -34.156 19.156 -58.781 1 35.75 1 MET B O 1
ATOM 1332 N N . TYR B 1 2 ? -35.281 17.344 -58.438 1 45.81 2 TYR B N 1
ATOM 1333 C CA . TYR B 1 2 ? -35.344 17.391 -56.969 1 45.81 2 TYR B CA 1
ATOM 1334 C C . TYR B 1 2 ? -34.094 16.844 -56.344 1 45.81 2 TYR B C 1
ATOM 1336 O O . TYR B 1 2 ? -33.656 15.742 -56.656 1 45.81 2 TYR B O 1
ATOM 1344 N N . ILE B 1 3 ? -33.156 17.734 -55.938 1 45.75 3 ILE B N 1
ATOM 1345 C CA . ILE B 1 3 ? -31.984 17.375 -55.125 1 45.75 3 ILE B CA 1
ATOM 1346 C C . ILE B 1 3 ? -32.438 16.781 -53.781 1 45.75 3 ILE B C 1
ATOM 1348 O O . ILE B 1 3 ? -33.125 17.453 -53 1 45.75 3 ILE B O 1
ATOM 1352 N N . LYS B 1 4 ? -32.625 15.438 -53.75 1 48.25 4 LYS B N 1
ATOM 1353 C CA . LYS B 1 4 ? -32.781 14.75 -52.469 1 48.25 4 LYS B CA 1
ATOM 1354 C C . LYS B 1 4 ? -31.594 15.023 -51.531 1 48.25 4 LYS B C 1
ATOM 1356 O O . LYS B 1 4 ? -30.469 14.617 -51.844 1 48.25 4 LYS B O 1
ATOM 1361 N N . GLU B 1 5 ? -31.547 16.125 -50.781 1 53.78 5 GLU B N 1
ATOM 1362 C CA . GLU B 1 5 ? -30.562 16.297 -49.719 1 53.78 5 GLU B CA 1
ATOM 1363 C C . GLU B 1 5 ? -30.625 15.156 -48.719 1 53.78 5 GLU B C 1
ATOM 1365 O O . GLU B 1 5 ? -31.672 14.906 -48.125 1 53.78 5 GLU B O 1
ATOM 1370 N N . CYS B 1 6 ? -29.859 14.094 -48.906 1 46.34 6 CYS B N 1
ATOM 1371 C CA . CYS B 1 6 ? -29.672 13.078 -47.875 1 46.34 6 CYS B CA 1
ATOM 1372 C C . CYS B 1 6 ? -29.094 13.695 -46.594 1 46.34 6 CYS B C 1
ATOM 1374 O O . CYS B 1 6 ? -27.953 14.156 -46.594 1 46.34 6 CYS B O 1
ATOM 1376 N N . VAL B 1 7 ? -29.906 14.188 -45.688 1 48.03 7 VAL B N 1
ATOM 1377 C CA . VAL B 1 7 ? -29.469 14.547 -44.312 1 48.03 7 VAL B CA 1
ATOM 1378 C C . VAL B 1 7 ? -28.812 13.344 -43.656 1 48.03 7 VAL B C 1
ATOM 1380 O O . VAL B 1 7 ? -29.453 12.312 -43.438 1 48.03 7 VAL B O 1
ATOM 1383 N N . ILE B 1 8 ? -27.469 13.195 -43.875 1 45.81 8 ILE B N 1
ATOM 1384 C CA . ILE B 1 8 ? -26.703 12.234 -43.094 1 45.81 8 ILE B CA 1
ATOM 1385 C C . ILE B 1 8 ? -26.812 12.57 -41.594 1 45.81 8 ILE B C 1
ATOM 1387 O O . ILE B 1 8 ? -26.406 13.656 -41.156 1 45.81 8 ILE B O 1
ATOM 1391 N N . LEU B 1 9 ? -27.75 11.969 -40.875 1 46.22 9 LEU B N 1
ATOM 1392 C CA . LEU B 1 9 ? -27.766 12.023 -39.406 1 46.22 9 LEU B CA 1
ATOM 1393 C C . LEU B 1 9 ? -26.516 11.398 -38.812 1 46.22 9 LEU B C 1
ATOM 1395 O O . LEU B 1 9 ? -26.281 10.188 -38.969 1 46.22 9 LEU B O 1
ATOM 1399 N N . CYS B 1 10 ? -25.453 12.242 -38.531 1 44.69 10 CYS B N 1
ATOM 1400 C CA . CYS B 1 10 ? -24.297 11.766 -37.812 1 44.69 10 CYS B CA 1
ATOM 1401 C C . CYS B 1 10 ? -24.672 11.43 -36.375 1 44.69 10 CYS B C 1
ATOM 1403 O O . CYS B 1 10 ? -25 12.32 -35.562 1 44.69 10 CYS B O 1
ATOM 1405 N N . VAL B 1 11 ? -25.062 10.18 -36.125 1 50.25 11 VAL B N 1
ATOM 1406 C CA . VAL B 1 11 ? -25.219 9.727 -34.75 1 50.25 11 VAL B CA 1
ATOM 1407 C C . VAL B 1 11 ? -23.891 9.789 -34 1 50.25 11 VAL B C 1
ATOM 1409 O O . VAL B 1 11 ? -22.953 9.062 -34.344 1 50.25 11 VAL B O 1
ATOM 1412 N N . ILE B 1 12 ? -23.562 10.875 -33.375 1 46.94 12 ILE B N 1
ATOM 1413 C CA . ILE B 1 12 ? -22.422 10.922 -32.469 1 46.94 12 ILE B CA 1
ATOM 1414 C C . ILE B 1 12 ? -22.656 9.969 -31.297 1 46.94 12 ILE B C 1
ATOM 1416 O O . ILE B 1 12 ? -23.547 10.195 -30.469 1 46.94 12 ILE B O 1
ATOM 1420 N N . VAL B 1 13 ? -22.297 8.68 -31.422 1 48.53 13 VAL B N 1
ATOM 1421 C CA . VAL B 1 13 ? -22.266 7.785 -30.266 1 48.53 13 VAL B CA 1
ATOM 1422 C C . VAL B 1 13 ? -21.234 8.289 -29.25 1 48.53 13 VAL B C 1
ATOM 1424 O O . VAL B 1 13 ? -20.031 8.219 -29.5 1 48.53 13 VAL B O 1
ATOM 1427 N N . ALA B 1 14 ? -21.609 9.133 -28.391 1 46.25 14 ALA B N 1
ATOM 1428 C CA . ALA B 1 14 ? -20.719 9.414 -27.25 1 46.25 14 ALA B CA 1
ATOM 1429 C C . ALA B 1 14 ? -20.391 8.141 -26.484 1 46.25 14 ALA B C 1
ATOM 1431 O O . ALA B 1 14 ? -21.266 7.539 -25.859 1 46.25 14 ALA B O 1
ATOM 1432 N N . VAL B 1 15 ? -19.406 7.355 -26.906 1 46.81 15 VAL B N 1
ATOM 1433 C CA . VAL B 1 15 ? -18.875 6.285 -26.062 1 46.81 15 VAL B CA 1
ATOM 1434 C C . VAL B 1 15 ? -18.484 6.848 -24.703 1 46.81 15 VAL B C 1
ATOM 1436 O O . VAL B 1 15 ? -17.531 7.633 -24.594 1 46.81 15 VAL B O 1
ATOM 1439 N N . SER B 1 16 ? -19.406 7.082 -23.891 1 47.34 16 SER B N 1
ATOM 1440 C CA . SER B 1 16 ? -18.984 7.367 -22.531 1 47.34 16 SER B CA 1
ATOM 1441 C C . SER B 1 16 ? -17.984 6.336 -22.031 1 47.34 16 SER B C 1
ATOM 1443 O O . SER B 1 16 ? -18.266 5.137 -22.031 1 47.34 16 SER B O 1
ATOM 1445 N N . LEU B 1 17 ? -16.703 6.496 -22.266 1 47.47 17 LEU B N 1
ATOM 1446 C CA . LEU B 1 17 ? -15.711 5.668 -21.594 1 47.47 17 LEU B CA 1
ATOM 1447 C C . LEU B 1 17 ? -16.109 5.43 -20.141 1 47.47 17 LEU B C 1
ATOM 1449 O O . LEU B 1 17 ? -15.992 6.336 -19.312 1 47.47 17 LEU B O 1
ATOM 1453 N N . VAL B 1 18 ? -17.172 4.598 -20.016 1 50.53 18 VAL B N 1
ATOM 1454 C CA . VAL B 1 18 ? -17.453 4.113 -18.672 1 50.53 18 VAL B CA 1
ATOM 1455 C C . VAL B 1 18 ? -16.156 3.701 -17.969 1 50.53 18 VAL B C 1
ATOM 1457 O O . VAL B 1 18 ? -15.422 2.857 -18.469 1 50.53 18 VAL B O 1
ATOM 1460 N N . HIS B 1 19 ? -15.539 4.637 -17.391 1 56.91 19 HIS B N 1
ATOM 1461 C CA . HIS B 1 19 ? -14.359 4.27 -16.609 1 56.91 19 HIS B CA 1
ATOM 1462 C C . HIS B 1 19 ? -14.664 3.141 -15.633 1 56.91 19 HIS B C 1
ATOM 1464 O O . HIS B 1 19 ? -15.664 3.189 -14.922 1 56.91 19 HIS B O 1
ATOM 1470 N N . ALA B 1 20 ? -14.297 1.931 -15.922 1 63.62 20 ALA B N 1
ATOM 1471 C CA . ALA B 1 20 ? -14.352 0.79 -15.008 1 63.62 20 ALA B CA 1
ATOM 1472 C C . ALA B 1 20 ? -13.812 1.163 -13.633 1 63.62 20 ALA B C 1
ATOM 1474 O O . ALA B 1 20 ? -12.758 1.799 -13.516 1 63.62 20 ALA B O 1
ATOM 1475 N N . GLU B 1 21 ? -14.805 1.255 -12.672 1 82.06 21 GLU B N 1
ATOM 1476 C CA . GLU B 1 21 ? -14.391 1.645 -11.32 1 82.06 21 GLU B CA 1
ATOM 1477 C C . GLU B 1 21 ? -14.312 0.432 -10.398 1 82.06 21 GLU B C 1
ATOM 1479 O O . GLU B 1 21 ? -15.125 -0.486 -10.5 1 82.06 21 GLU B O 1
ATOM 1484 N N . CYS B 1 22 ? -13.234 0.307 -9.688 1 90.06 22 CYS B N 1
ATOM 1485 C CA . CYS B 1 22 ? -13.07 -0.752 -8.695 1 90.06 22 CYS B CA 1
ATOM 1486 C C . CYS B 1 22 ? -13.922 -0.479 -7.465 1 90.06 22 CYS B C 1
ATOM 1488 O O . CYS B 1 22 ? -14.141 0.678 -7.098 1 90.06 22 CYS B O 1
ATOM 1490 N N . GLU B 1 23 ? -14.461 -1.545 -6.938 1 86.56 23 GLU B N 1
ATOM 1491 C CA . GLU B 1 23 ? -15.164 -1.453 -5.66 1 86.56 23 GLU B CA 1
ATOM 1492 C C . GLU B 1 23 ? -14.242 -0.919 -4.562 1 86.56 23 GLU B C 1
ATOM 1494 O O . GLU B 1 23 ? -13.023 -1.034 -4.66 1 86.56 23 GLU B O 1
ATOM 1499 N N . HIS B 1 24 ? -14.867 -0.392 -3.566 1 83.25 24 HIS B N 1
ATOM 1500 C CA . HIS B 1 24 ? -14.109 0.043 -2.398 1 83.25 24 HIS B CA 1
ATOM 1501 C C . HIS B 1 24 ? -13.227 -1.08 -1.867 1 83.25 24 HIS B C 1
ATOM 1503 O O . HIS B 1 24 ? -13.656 -2.23 -1.778 1 83.25 24 HIS B O 1
ATOM 1509 N N . GLY B 1 25 ? -11.992 -0.72 -1.577 1 85.81 25 GLY B N 1
ATOM 1510 C CA . GLY B 1 25 ? -11.07 -1.709 -1.037 1 85.81 25 GLY B CA 1
ATOM 1511 C C . GLY B 1 25 ? -10.219 -2.371 -2.1 1 85.81 25 GLY B C 1
ATOM 1512 O O . GLY B 1 25 ? -9.398 -3.236 -1.792 1 85.81 25 GLY B O 1
ATOM 1513 N N . TRP B 1 26 ? -10.477 -2.021 -3.279 1 93.12 26 TRP B N 1
ATOM 1514 C CA . TRP B 1 26 ? -9.68 -2.508 -4.398 1 93.12 26 TRP B CA 1
ATOM 1515 C C . TRP B 1 26 ? -8.922 -1.363 -5.066 1 93.12 26 TRP B C 1
ATOM 1517 O O . TRP B 1 26 ? -9.438 -0.248 -5.168 1 93.12 26 TRP B O 1
ATOM 1527 N N . VAL B 1 27 ? -7.738 -1.659 -5.512 1 93.19 27 VAL B N 1
ATOM 1528 C CA . VAL B 1 27 ? -6.895 -0.666 -6.168 1 93.19 27 VAL B CA 1
ATOM 1529 C C . VAL B 1 27 ? -6.922 -0.884 -7.68 1 93.19 27 VAL B C 1
ATOM 1531 O O . VAL B 1 27 ? -6.668 -1.992 -8.156 1 93.19 27 VAL B O 1
ATOM 1534 N N . GLU B 1 28 ? -7.145 0.164 -8.398 1 91.69 28 GLU B N 1
ATOM 1535 C CA . GLU B 1 28 ? -7.336 0.066 -9.844 1 91.69 28 GLU B CA 1
ATOM 1536 C C . GLU B 1 28 ? -6 -0.084 -10.57 1 91.69 28 GLU B C 1
ATOM 1538 O O . GLU B 1 28 ? -5.043 0.639 -10.273 1 91.69 28 GLU B O 1
ATOM 1543 N N . PHE B 1 29 ? -5.883 -1.043 -11.406 1 93.56 29 PHE B N 1
ATOM 1544 C CA . PHE B 1 29 ? -4.816 -1.227 -12.383 1 93.56 29 PHE B CA 1
ATOM 1545 C C . PHE B 1 29 ? -5.387 -1.505 -13.766 1 93.56 29 PHE B C 1
ATOM 1547 O O . PHE B 1 29 ? -5.719 -2.648 -14.086 1 93.56 29 PHE B O 1
ATOM 1554 N N . LYS B 1 30 ? -5.465 -0.412 -14.57 1 91.88 30 LYS B N 1
ATOM 1555 C CA . LYS B 1 30 ? -6.055 -0.527 -15.898 1 91.88 30 LYS B CA 1
ATOM 1556 C C . LYS B 1 30 ? -7.453 -1.141 -15.828 1 91.88 30 LYS B C 1
ATOM 1558 O O . LYS B 1 30 ? -8.336 -0.604 -15.156 1 91.88 30 LYS B O 1
ATOM 1563 N N . GLU B 1 31 ? -7.676 -2.289 -16.406 1 92.38 31 GLU B N 1
ATOM 1564 C CA . GLU B 1 31 ? -8.992 -2.912 -16.422 1 92.38 31 GLU B CA 1
ATOM 1565 C C . GLU B 1 31 ? -9.141 -3.92 -15.281 1 92.38 31 GLU B C 1
ATOM 1567 O O . GLU B 1 31 ? -10.094 -4.703 -15.258 1 92.38 31 GLU B O 1
ATOM 1572 N N . ASN B 1 32 ? -8.211 -3.885 -14.344 1 95.12 32 ASN B N 1
ATOM 1573 C CA . ASN B 1 32 ? -8.242 -4.816 -13.219 1 95.12 32 ASN B CA 1
ATOM 1574 C C . ASN B 1 32 ? -8.273 -4.078 -11.883 1 95.12 32 ASN B C 1
ATOM 1576 O O . ASN B 1 32 ? -8.062 -2.865 -11.836 1 95.12 32 ASN B O 1
ATOM 1580 N N . CYS B 1 33 ? -8.664 -4.789 -10.906 1 96.38 33 CYS B N 1
ATOM 1581 C CA . CYS B 1 33 ? -8.633 -4.348 -9.516 1 96.38 33 CYS B CA 1
ATOM 1582 C C . CYS B 1 33 ? -7.812 -5.301 -8.656 1 96.38 33 CYS B C 1
ATOM 1584 O O . CYS B 1 33 ? -7.902 -6.52 -8.82 1 96.38 33 CYS B O 1
ATOM 1586 N N . ILE B 1 34 ? -6.977 -4.719 -7.836 1 97.44 34 ILE B N 1
ATOM 1587 C CA . ILE B 1 34 ? -6.066 -5.504 -7.008 1 97.44 34 ILE B CA 1
ATOM 1588 C C . ILE B 1 34 ? -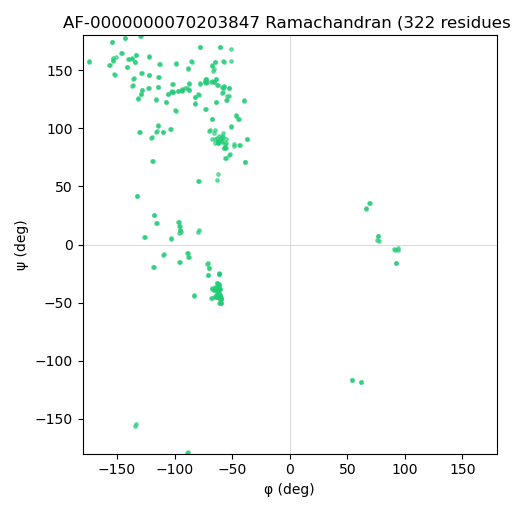6.422 -5.324 -5.535 1 97.44 34 ILE B C 1
ATOM 1590 O O . ILE B 1 34 ? -6.73 -4.215 -5.094 1 97.44 34 ILE B O 1
ATOM 1594 N N . HIS B 1 35 ? -6.438 -6.414 -4.828 1 97.12 35 HIS B N 1
ATOM 1595 C CA . HIS B 1 35 ? -6.758 -6.418 -3.406 1 97.12 35 HIS B CA 1
ATOM 1596 C C . HIS B 1 35 ? -5.734 -7.223 -2.613 1 97.12 35 HIS B C 1
ATOM 1598 O O . HIS B 1 35 ? -5.48 -8.391 -2.92 1 97.12 35 HIS B O 1
ATOM 1604 N N . VAL B 1 36 ? -5.145 -6.574 -1.588 1 97.31 36 VAL B N 1
ATOM 1605 C CA . VAL B 1 36 ? -4.207 -7.273 -0.717 1 97.31 36 VAL B CA 1
ATOM 1606 C C . VAL B 1 36 ? -4.941 -7.828 0.5 1 97.31 36 VAL B C 1
ATOM 1608 O O . VAL B 1 36 ? -5.781 -7.145 1.091 1 97.31 36 VAL B O 1
ATOM 1611 N N . ASN B 1 37 ? -4.684 -9.031 0.815 1 95.81 37 ASN B N 1
ATOM 1612 C CA . ASN B 1 37 ? -5.18 -9.648 2.037 1 95.81 37 ASN B CA 1
ATOM 1613 C C . ASN B 1 37 ? -4.07 -9.836 3.066 1 95.81 37 ASN B C 1
ATOM 1615 O O . ASN B 1 37 ? -3.074 -10.508 2.795 1 95.81 37 ASN B O 1
ATOM 1619 N N . ALA B 1 38 ? -4.273 -9.25 4.266 1 92.94 38 ALA B N 1
ATOM 1620 C CA . ALA B 1 38 ? -3.217 -9.25 5.273 1 92.94 38 ALA B CA 1
ATOM 1621 C C . ALA B 1 38 ? -3.412 -10.391 6.27 1 92.94 38 ALA B C 1
ATOM 1623 O O . ALA B 1 38 ? -2.947 -10.312 7.41 1 92.94 38 ALA B O 1
ATOM 1624 N N . GLN B 1 39 ? -4.172 -11.375 5.902 1 95.75 39 GLN B N 1
ATOM 1625 C CA . GLN B 1 39 ? -4.246 -12.625 6.645 1 95.75 39 GLN B CA 1
ATOM 1626 C C . GLN B 1 39 ? -3.426 -13.719 5.965 1 95.75 39 GLN B C 1
ATOM 1628 O O . GLN B 1 39 ? -3.463 -13.859 4.742 1 95.75 39 GLN B O 1
ATOM 1633 N N . ARG B 1 40 ? -2.719 -14.469 6.766 1 98.31 40 ARG B N 1
ATOM 1634 C CA . ARG B 1 40 ? -1.889 -15.531 6.207 1 98.31 40 ARG B CA 1
ATOM 1635 C C . ARG B 1 40 ? -2.686 -16.828 6.051 1 98.31 40 ARG B C 1
ATOM 1637 O O . ARG B 1 40 ? -3.447 -17.203 6.945 1 98.31 40 ARG B O 1
ATOM 1644 N N . THR B 1 41 ? -2.598 -17.438 4.984 1 98.75 41 THR B N 1
ATOM 1645 C CA . THR B 1 41 ? -3.227 -18.734 4.738 1 98.75 41 THR B CA 1
ATOM 1646 C C . THR B 1 41 ? -2.475 -19.5 3.658 1 98.75 41 THR B C 1
ATOM 1648 O O . THR B 1 41 ? -1.499 -19 3.096 1 98.75 41 THR B O 1
ATOM 1651 N N . ASN B 1 42 ? -2.818 -20.703 3.381 1 98.81 42 ASN B N 1
ATOM 1652 C CA . ASN B 1 42 ? -2.168 -21.469 2.328 1 98.81 42 ASN B CA 1
ATOM 1653 C C . ASN B 1 42 ? -2.666 -21.062 0.945 1 98.81 42 ASN B C 1
ATOM 1655 O O . ASN B 1 42 ? -3.643 -20.328 0.825 1 98.81 42 ASN B O 1
ATOM 1659 N N . TRP B 1 43 ? -2.033 -21.516 -0.044 1 98.75 43 TRP B N 1
ATOM 1660 C CA . TRP B 1 43 ? -2.283 -21.047 -1.403 1 98.75 43 TRP B CA 1
ATOM 1661 C C . TRP B 1 43 ? -3.697 -21.406 -1.851 1 98.75 43 TRP B C 1
ATOM 1663 O O . TRP B 1 43 ? -4.398 -20.562 -2.432 1 98.75 43 TRP B O 1
ATOM 1673 N N . ASN B 1 44 ? -4.105 -22.656 -1.567 1 98.5 44 ASN B N 1
ATOM 1674 C CA . ASN B 1 44 ? -5.434 -23.094 -1.985 1 98.5 44 ASN B CA 1
ATOM 1675 C C . ASN B 1 44 ? -6.535 -22.281 -1.316 1 98.5 44 ASN B C 1
ATOM 1677 O O . ASN B 1 44 ? -7.488 -21.859 -1.975 1 98.5 44 ASN B O 1
ATOM 1681 N N . SER B 1 45 ? -6.406 -22.062 -0.007 1 98.81 45 SER B N 1
ATOM 1682 C CA . SER B 1 45 ? -7.375 -21.25 0.715 1 98.81 45 SER B CA 1
ATOM 1683 C C . SER B 1 45 ? -7.375 -19.812 0.204 1 98.81 45 SER B C 1
ATOM 1685 O O . SER B 1 45 ? -8.43 -19.172 0.113 1 98.81 45 SER B O 1
ATOM 1687 N N . ALA B 1 46 ? -6.219 -19.281 -0.133 1 98.88 46 ALA B N 1
ATOM 1688 C CA . ALA B 1 46 ? -6.109 -17.938 -0.703 1 98.88 46 ALA B CA 1
ATOM 1689 C C . ALA B 1 46 ? -6.879 -17.844 -2.018 1 98.88 46 ALA B C 1
ATOM 1691 O O . ALA B 1 46 ? -7.613 -16.875 -2.24 1 98.88 46 ALA B O 1
ATOM 1692 N N . GLU B 1 47 ? -6.707 -18.875 -2.84 1 98.56 47 GLU B N 1
ATOM 1693 C CA . GLU B 1 47 ? -7.426 -18.891 -4.113 1 98.56 47 GLU B CA 1
ATOM 1694 C C . GLU B 1 47 ? -8.938 -18.938 -3.895 1 98.56 47 GLU B C 1
ATOM 1696 O O . GLU B 1 47 ? -9.68 -18.219 -4.566 1 98.56 47 GLU B O 1
ATOM 1701 N N . ILE B 1 48 ? -9.352 -19.703 -2.998 1 98.62 48 ILE B N 1
ATOM 1702 C CA . ILE B 1 48 ? -10.766 -19.828 -2.678 1 98.62 48 ILE B CA 1
ATOM 1703 C C . ILE B 1 48 ? -11.297 -18.484 -2.18 1 98.62 48 ILE B C 1
ATOM 1705 O O . ILE B 1 48 ? -12.375 -18.047 -2.582 1 98.62 48 ILE B O 1
ATOM 1709 N N . GLU B 1 49 ? -10.547 -17.797 -1.298 1 98.44 49 GLU B N 1
ATOM 1710 C CA . GLU B 1 49 ? -10.953 -16.5 -0.777 1 98.44 49 GLU B CA 1
ATOM 1711 C C . GLU B 1 49 ? -11.078 -15.469 -1.897 1 98.44 49 GLU B C 1
ATOM 1713 O O . GLU B 1 49 ? -12.008 -14.664 -1.912 1 98.44 49 GLU B O 1
ATOM 1718 N N . CYS B 1 50 ? -10.102 -15.469 -2.834 1 98.56 50 CYS B N 1
ATOM 1719 C CA . CYS B 1 50 ? -10.164 -14.539 -3.961 1 98.56 50 CYS B CA 1
ATOM 1720 C C . CYS B 1 50 ? -11.375 -14.836 -4.84 1 98.56 50 CYS B C 1
ATOM 1722 O O . CYS B 1 50 ? -12.023 -13.914 -5.332 1 98.56 50 CYS B O 1
ATOM 1724 N N . LYS B 1 51 ? -11.711 -16.094 -5.047 1 98.19 51 LYS B N 1
ATOM 1725 C CA . LYS B 1 51 ? -12.867 -16.484 -5.848 1 98.19 51 LYS B CA 1
ATOM 1726 C C . LYS B 1 51 ? -14.164 -16.031 -5.195 1 98.19 51 LYS B C 1
ATOM 1728 O O . LYS B 1 51 ? -15.094 -15.602 -5.883 1 98.19 51 LYS B O 1
ATOM 1733 N N . LYS B 1 52 ? -14.195 -16.094 -3.887 1 97.5 52 LYS B N 1
ATOM 1734 C CA . LYS B 1 52 ? -15.359 -15.594 -3.162 1 97.5 52 LYS B CA 1
ATOM 1735 C C . LYS B 1 52 ? -15.57 -14.109 -3.414 1 97.5 52 LYS B C 1
ATOM 1737 O O . LYS B 1 52 ? -16.703 -13.609 -3.348 1 97.5 52 LYS B O 1
ATOM 1742 N N . LEU B 1 53 ? -14.5 -13.422 -3.754 1 95 53 LEU B N 1
ATOM 1743 C CA . LEU B 1 53 ? -14.555 -11.992 -4.043 1 95 53 LEU B CA 1
ATOM 1744 C C . LEU B 1 53 ? -14.68 -11.742 -5.539 1 95 53 LEU B C 1
ATOM 1746 O O . LEU B 1 53 ? -14.367 -10.656 -6.023 1 95 53 LEU B O 1
ATOM 1750 N N . HIS B 1 54 ? -15.047 -12.797 -6.25 1 95.69 54 HIS B N 1
ATOM 1751 C CA . HIS B 1 54 ? -15.281 -12.758 -7.691 1 95.69 54 HIS B CA 1
ATOM 1752 C C . HIS B 1 54 ? -13.992 -12.469 -8.445 1 95.69 54 HIS B C 1
ATOM 1754 O O . HIS B 1 54 ? -14.008 -11.797 -9.484 1 95.69 54 HIS B O 1
ATOM 1760 N N . GLY B 1 55 ? -12.922 -12.93 -7.863 1 97.81 55 GLY B N 1
ATOM 1761 C CA . GLY B 1 55 ? -11.609 -12.766 -8.477 1 97.81 55 GLY B CA 1
ATOM 1762 C C . GLY B 1 55 ? -10.781 -14.039 -8.445 1 97.81 55 GLY B C 1
ATOM 1763 O O . GLY B 1 55 ? -11.328 -15.148 -8.5 1 97.81 55 GLY B O 1
ATOM 1764 N N . TRP B 1 56 ? -9.516 -13.891 -8.508 1 98.5 56 TRP B N 1
ATOM 1765 C CA . TRP B 1 56 ? -8.508 -14.945 -8.5 1 98.5 56 TRP B CA 1
ATOM 1766 C C . TRP B 1 56 ? -7.203 -14.445 -7.898 1 98.5 56 TRP B C 1
ATOM 1768 O O . TRP B 1 56 ? -7.008 -13.234 -7.734 1 98.5 56 TRP B O 1
ATOM 1778 N N . LEU B 1 57 ? -6.371 -15.352 -7.5 1 98.75 57 LEU B N 1
ATOM 1779 C CA . LEU B 1 57 ? -5.023 -14.922 -7.148 1 98.75 57 LEU B CA 1
ATOM 1780 C C . LEU B 1 57 ? -4.359 -14.203 -8.32 1 98.75 57 LEU B C 1
ATOM 1782 O O . LEU B 1 57 ? -4.426 -14.672 -9.461 1 98.75 57 LEU B O 1
ATOM 1786 N N . ALA B 1 58 ? -3.723 -13.125 -8.016 1 98.75 58 ALA B N 1
ATOM 1787 C CA . ALA B 1 58 ? -3.258 -12.195 -9.047 1 98.75 58 ALA B CA 1
ATOM 1788 C C . ALA B 1 58 ? -2.205 -12.852 -9.938 1 98.75 58 ALA B C 1
ATOM 1790 O O . ALA B 1 58 ? -1.363 -13.609 -9.461 1 98.75 58 ALA B O 1
ATOM 1791 N N . SER B 1 59 ? -2.256 -12.539 -11.211 1 98.5 59 SER B N 1
ATOM 1792 C CA . SER B 1 59 ? -1.168 -12.875 -12.125 1 98.5 59 SER B CA 1
ATOM 1793 C C . SER B 1 59 ? -0.113 -11.773 -12.156 1 98.5 59 SER B C 1
ATOM 1795 O O . SER B 1 59 ? -0.388 -10.633 -11.781 1 98.5 59 SER B O 1
ATOM 1797 N N . ASP B 1 60 ? 1.025 -12.031 -12.406 1 98.38 60 ASP B N 1
ATOM 1798 C CA . ASP B 1 60 ? 2.141 -11.133 -12.688 1 98.38 60 ASP B CA 1
ATOM 1799 C C . ASP B 1 60 ? 2.719 -11.398 -14.078 1 98.38 60 ASP B C 1
ATOM 1801 O O . ASP B 1 60 ? 3.838 -11.906 -14.203 1 98.38 60 ASP B O 1
ATOM 1805 N N . ASP B 1 61 ? 1.895 -10.977 -15.078 1 97.44 61 ASP B N 1
ATOM 1806 C CA . ASP B 1 61 ? 2.096 -11.539 -16.406 1 97.44 61 ASP B CA 1
ATOM 1807 C C . ASP B 1 61 ? 2.674 -10.492 -17.375 1 97.44 61 ASP B C 1
ATOM 1809 O O . ASP B 1 61 ? 3.039 -10.82 -18.5 1 97.44 61 ASP B O 1
ATOM 1813 N N . THR B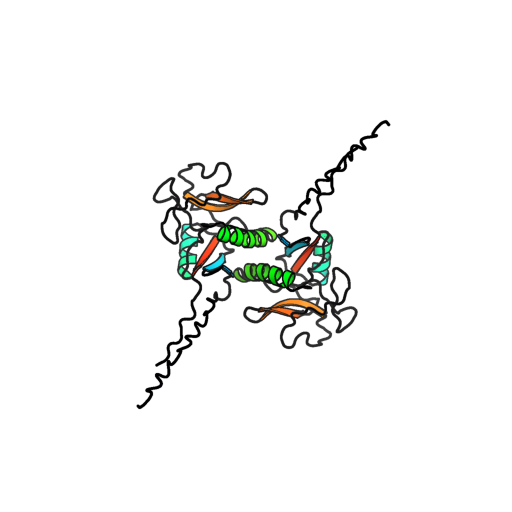 1 62 ? 2.783 -9.234 -17.016 1 97.38 62 THR B N 1
ATOM 1814 C CA . THR B 1 62 ? 3.379 -8.172 -17.812 1 97.38 62 THR B CA 1
ATOM 1815 C C . THR B 1 62 ? 4.266 -7.277 -16.953 1 97.38 62 THR B C 1
ATOM 1817 O O . THR B 1 62 ? 4.117 -7.234 -15.727 1 97.38 62 THR B O 1
ATOM 1820 N N . GLN B 1 63 ? 5.145 -6.578 -17.625 1 97.81 63 GLN B N 1
ATOM 1821 C CA . GLN B 1 63 ? 6.012 -5.648 -16.922 1 97.81 63 GLN B CA 1
ATOM 1822 C C . GLN B 1 63 ? 5.199 -4.562 -16.219 1 97.81 63 GLN B C 1
ATOM 1824 O O . GLN B 1 63 ? 5.504 -4.188 -15.086 1 97.81 63 GLN B O 1
ATOM 1829 N N . ASP B 1 64 ? 4.145 -4.082 -16.922 1 96.5 64 ASP B N 1
ATOM 1830 C CA . ASP B 1 64 ? 3.299 -3.047 -16.344 1 96.5 64 ASP B CA 1
ATOM 1831 C C . ASP B 1 64 ? 2.645 -3.529 -15.047 1 96.5 64 ASP B C 1
ATOM 1833 O O . ASP B 1 64 ? 2.605 -2.801 -14.055 1 96.5 64 ASP B O 1
ATOM 1837 N N . LYS B 1 65 ? 2.117 -4.699 -15.094 1 97.38 65 LYS B N 1
ATOM 1838 C CA . LYS B 1 65 ? 1.463 -5.238 -13.906 1 97.38 65 LYS B CA 1
ATOM 1839 C C . LYS B 1 65 ? 2.475 -5.512 -12.797 1 97.38 65 LYS B C 1
ATOM 1841 O O . LYS B 1 65 ? 2.205 -5.254 -11.625 1 97.38 65 LYS B O 1
ATOM 1846 N N . HIS B 1 66 ? 3.688 -5.996 -13.109 1 98.31 66 HIS B N 1
ATOM 1847 C CA . HIS B 1 66 ? 4.742 -6.215 -12.125 1 98.31 66 HIS B CA 1
ATOM 1848 C C . HIS B 1 66 ? 5.121 -4.91 -11.43 1 98.31 66 HIS B C 1
ATOM 1850 O O . HIS B 1 66 ? 5.32 -4.891 -10.211 1 98.31 66 HIS B O 1
ATOM 1856 N N . ASP B 1 67 ? 5.238 -3.859 -12.219 1 95.38 67 ASP B N 1
ATOM 1857 C CA . ASP B 1 67 ? 5.574 -2.555 -11.656 1 95.38 67 ASP B CA 1
ATOM 1858 C C . ASP B 1 67 ? 4.5 -2.084 -10.672 1 95.38 67 ASP B C 1
ATOM 1860 O O . ASP B 1 67 ? 4.812 -1.491 -9.641 1 95.38 67 ASP B O 1
ATOM 1864 N N . PHE B 1 68 ? 3.297 -2.379 -11.047 1 95.06 68 PHE B N 1
ATOM 1865 C CA . PHE B 1 68 ? 2.191 -2.008 -10.172 1 95.06 68 PHE B CA 1
ATOM 1866 C C . PHE B 1 68 ? 2.23 -2.818 -8.875 1 95.06 68 PHE B C 1
ATOM 1868 O O . PHE B 1 68 ? 2.096 -2.262 -7.785 1 95.06 68 PHE B O 1
ATOM 1875 N N . LEU B 1 69 ? 2.434 -4.125 -9.008 1 97.75 69 LEU B N 1
ATOM 1876 C CA . LEU B 1 69 ? 2.551 -4.992 -7.84 1 97.75 69 LEU B CA 1
ATOM 1877 C C . LEU B 1 69 ? 3.742 -4.59 -6.98 1 97.75 69 LEU B C 1
ATOM 1879 O O . LEU B 1 69 ? 3.695 -4.707 -5.754 1 97.75 69 LEU B O 1
ATOM 1883 N N . TYR B 1 70 ? 4.797 -4.133 -7.602 1 96 70 TYR B N 1
ATOM 1884 C CA . TYR B 1 70 ? 5.969 -3.637 -6.895 1 96 70 TYR B CA 1
ATOM 1885 C C . TYR B 1 70 ? 5.602 -2.467 -5.988 1 96 70 TYR B C 1
ATOM 1887 O O . TYR B 1 70 ? 6.043 -2.402 -4.836 1 96 70 TYR B O 1
ATOM 1895 N N . ILE B 1 71 ? 4.84 -1.552 -6.531 1 92.12 71 ILE B N 1
ATOM 1896 C CA . ILE B 1 71 ? 4.418 -0.4 -5.738 1 92.12 71 ILE B CA 1
ATOM 1897 C C . ILE B 1 71 ? 3.619 -0.871 -4.527 1 92.12 71 ILE B C 1
ATOM 1899 O O . ILE B 1 71 ? 3.889 -0.451 -3.398 1 92.12 71 ILE B O 1
ATOM 1903 N N . ILE B 1 72 ? 2.672 -1.777 -4.73 1 95.56 72 ILE B N 1
ATOM 1904 C CA . ILE B 1 72 ? 1.821 -2.312 -3.672 1 95.56 72 ILE B CA 1
ATOM 1905 C C . ILE B 1 72 ? 2.684 -2.998 -2.613 1 95.56 72 ILE B C 1
ATOM 1907 O O . ILE B 1 72 ? 2.592 -2.674 -1.427 1 95.56 72 ILE B O 1
ATOM 1911 N N . ALA B 1 73 ? 3.539 -3.857 -3.068 1 96.88 73 ALA B N 1
ATOM 1912 C CA . ALA B 1 73 ? 4.375 -4.637 -2.158 1 96.88 73 ALA B CA 1
ATOM 1913 C C . ALA B 1 73 ? 5.344 -3.734 -1.397 1 96.88 73 ALA B C 1
ATOM 1915 O O . ALA B 1 73 ? 5.652 -3.988 -0.231 1 96.88 73 ALA B O 1
ATOM 1916 N N . ASN B 1 74 ? 5.863 -2.754 -2.139 1 93.88 74 ASN B N 1
ATOM 1917 C CA . ASN B 1 74 ? 6.812 -1.835 -1.522 1 93.88 74 ASN B CA 1
ATOM 1918 C C . ASN B 1 74 ? 6.168 -1.036 -0.394 1 93.88 74 ASN B C 1
ATOM 1920 O O . ASN B 1 74 ? 6.777 -0.828 0.655 1 93.88 74 ASN B O 1
ATOM 1924 N N . VAL B 1 75 ? 4.941 -0.636 -0.569 1 93.5 75 VAL B N 1
ATOM 1925 C CA . VAL B 1 75 ? 4.188 0.051 0.474 1 93.5 75 VAL B CA 1
ATOM 1926 C C . VAL B 1 75 ? 3.988 -0.881 1.666 1 93.5 75 VAL B C 1
ATOM 1928 O O . VAL B 1 75 ? 4.266 -0.507 2.809 1 93.5 75 VAL B O 1
ATOM 1931 N N . LEU B 1 76 ? 3.621 -2.078 1.44 1 96.75 76 LEU B N 1
ATOM 1932 C CA . LEU B 1 76 ? 3.307 -3.035 2.496 1 96.75 76 LEU B CA 1
ATOM 1933 C C . LEU B 1 76 ? 4.57 -3.473 3.229 1 96.75 76 LEU B C 1
ATOM 1935 O O . LEU B 1 76 ? 4.523 -3.781 4.422 1 96.75 76 LEU B O 1
ATOM 1939 N N . LYS B 1 77 ? 5.684 -3.387 2.504 1 94.62 77 LYS B N 1
ATOM 1940 C CA . LYS B 1 77 ? 6.977 -3.707 3.1 1 94.62 77 LYS B CA 1
ATOM 1941 C C . LYS B 1 77 ? 7.309 -2.748 4.238 1 94.62 77 LYS B C 1
ATOM 1943 O O . LYS B 1 77 ? 7.934 -3.141 5.227 1 94.62 77 LYS B O 1
ATOM 1948 N N . THR B 1 78 ? 6.875 -1.463 4.148 1 91.38 78 THR B N 1
ATOM 1949 C CA . THR B 1 78 ? 7.156 -0.457 5.168 1 91.38 78 THR B CA 1
ATOM 1950 C C . THR B 1 78 ? 6.547 -0.859 6.508 1 91.38 78 THR B C 1
ATOM 1952 O O . THR B 1 78 ? 7.02 -0.434 7.566 1 91.38 78 THR B O 1
ATOM 1955 N N . ILE B 1 79 ? 5.516 -1.679 6.484 1 93.44 79 ILE B N 1
ATOM 1956 C CA . ILE B 1 79 ? 4.867 -2.084 7.727 1 93.44 79 ILE B CA 1
ATOM 1957 C C . ILE B 1 79 ? 5.031 -3.59 7.93 1 93.44 79 ILE B C 1
ATOM 1959 O O . ILE B 1 79 ? 4.188 -4.234 8.547 1 93.44 79 ILE B O 1
ATOM 1963 N N . ASN B 1 80 ? 6.004 -4.188 7.23 1 93.06 80 ASN B N 1
ATOM 1964 C CA . ASN B 1 80 ? 6.48 -5.555 7.398 1 93.06 80 ASN B CA 1
ATOM 1965 C C . ASN B 1 80 ? 5.43 -6.574 6.965 1 93.06 80 ASN B C 1
ATOM 1967 O O . ASN B 1 80 ? 5.258 -7.609 7.613 1 93.06 80 ASN B O 1
ATOM 1971 N N . ILE B 1 81 ? 4.719 -6.223 5.957 1 96.19 81 ILE B N 1
ATOM 1972 C CA . ILE B 1 81 ? 3.76 -7.156 5.379 1 96.19 81 ILE B CA 1
ATOM 1973 C C . ILE B 1 81 ? 4.312 -7.727 4.078 1 96.19 81 ILE B C 1
ATOM 1975 O O . ILE B 1 81 ? 4.297 -7.059 3.041 1 96.19 81 ILE B O 1
ATOM 1979 N N . PHE B 1 82 ? 4.828 -8.859 4.113 1 96.81 82 PHE B N 1
ATOM 1980 C CA . PHE B 1 82 ? 5.383 -9.703 3.055 1 96.81 82 PHE B CA 1
ATOM 1981 C C . PHE B 1 82 ? 5.762 -11.07 3.598 1 96.81 82 PHE B C 1
ATOM 1983 O O . PHE B 1 82 ? 5.891 -11.25 4.809 1 96.81 82 PHE B O 1
ATOM 1990 N N . PRO B 1 83 ? 5.852 -12.109 2.734 1 98.5 83 PRO B N 1
ATOM 1991 C CA . PRO B 1 83 ? 5.668 -12.195 1.284 1 98.5 83 PRO B CA 1
ATOM 1992 C C . PRO B 1 83 ? 4.219 -12.469 0.887 1 98.5 83 PRO B C 1
ATOM 1994 O O . PRO B 1 83 ? 3.344 -12.555 1.753 1 98.5 83 PRO B O 1
ATOM 1997 N N . PHE B 1 84 ? 3.918 -12.602 -0.491 1 98.88 84 PHE B N 1
ATOM 1998 C CA . PHE B 1 84 ? 2.551 -12.734 -0.975 1 98.88 84 PHE B CA 1
ATOM 1999 C C . PHE B 1 84 ? 2.422 -13.93 -1.912 1 98.88 84 PHE B C 1
ATOM 2001 O O . PHE B 1 84 ? 3.193 -14.062 -2.863 1 98.88 84 PHE B O 1
ATOM 2008 N N . PHE B 1 85 ? 1.453 -14.742 -1.644 1 98.88 85 PHE B N 1
ATOM 2009 C CA . PHE B 1 85 ? 1.039 -15.664 -2.691 1 98.88 85 PHE B CA 1
ATOM 2010 C C . PHE B 1 85 ? 0.388 -14.922 -3.848 1 98.88 85 PHE B C 1
ATOM 2012 O O . PHE B 1 85 ? -0.377 -13.977 -3.633 1 98.88 85 PHE B O 1
ATOM 2019 N N . ILE B 1 86 ? 0.695 -15.359 -5.055 1 98.88 86 ILE B N 1
ATOM 2020 C CA . ILE B 1 86 ? -0.016 -14.961 -6.266 1 98.88 86 ILE B CA 1
ATOM 2021 C C . ILE B 1 86 ? -0.414 -16.203 -7.062 1 98.88 86 ILE B C 1
ATOM 2023 O O . ILE B 1 86 ? -0.173 -17.328 -6.629 1 98.88 86 ILE B O 1
ATOM 2027 N N . GLY B 1 87 ? -1.095 -16.094 -8.227 1 98.5 87 GLY B N 1
ATOM 2028 C CA . GLY B 1 87 ? -1.922 -17.109 -8.859 1 98.5 87 GLY B CA 1
ATOM 2029 C C . GLY B 1 87 ? -1.116 -18.156 -9.609 1 98.5 87 GLY B C 1
ATOM 2030 O O . GLY B 1 87 ? -1.682 -19 -10.305 1 98.5 87 GLY B O 1
ATOM 2031 N N . GLY B 1 88 ? 0.179 -18.25 -9.492 1 98.12 88 GLY B N 1
ATOM 2032 C CA . GLY B 1 88 ? 0.985 -19.219 -10.227 1 98.12 88 GLY B CA 1
ATOM 2033 C C . GLY B 1 88 ? 1.143 -20.547 -9.492 1 98.12 88 GLY B C 1
ATOM 2034 O O . GLY B 1 88 ? 1.366 -20.562 -8.281 1 98.12 88 GLY B O 1
ATOM 2035 N N . THR B 1 89 ? 0.978 -21.672 -10.227 1 97.94 89 THR B N 1
ATOM 2036 C CA . THR B 1 89 ? 1.204 -23 -9.664 1 97.94 89 THR B CA 1
ATOM 2037 C C . THR B 1 89 ? 1.623 -23.984 -10.742 1 97.94 89 THR B C 1
ATOM 2039 O O . THR B 1 89 ? 1.228 -23.844 -11.906 1 97.94 89 THR B O 1
ATOM 2042 N N . ASP B 1 90 ? 2.441 -24.891 -10.406 1 97 90 ASP B N 1
ATOM 2043 C CA . ASP B 1 90 ? 2.779 -25.969 -11.328 1 97 90 ASP B CA 1
ATOM 2044 C C . ASP B 1 90 ? 2.357 -27.328 -10.766 1 97 90 ASP B C 1
ATOM 2046 O O . ASP B 1 90 ? 2.949 -28.344 -11.102 1 97 90 ASP B O 1
ATOM 2050 N N . PHE B 1 91 ? 1.361 -27.266 -9.906 1 93.44 91 PHE B N 1
ATOM 2051 C CA . PHE B 1 91 ? 0.908 -28.453 -9.195 1 93.44 91 PHE B CA 1
ATOM 2052 C C . PHE B 1 91 ? 0.422 -29.516 -10.18 1 93.44 91 PHE B C 1
ATOM 2054 O O . PHE B 1 91 ? 0.708 -30.703 -10.016 1 93.44 91 PHE B O 1
ATOM 2061 N N . ILE B 1 92 ? -0.239 -29.094 -11.242 1 89.94 92 ILE B N 1
ATOM 2062 C CA . ILE B 1 92 ? -0.812 -30.031 -12.195 1 89.94 92 ILE B CA 1
ATOM 2063 C C . ILE B 1 92 ? 0.259 -30.469 -13.195 1 89.94 92 ILE B C 1
ATOM 2065 O O . ILE B 1 92 ? 0.358 -31.656 -13.531 1 89.94 92 ILE B O 1
ATOM 2069 N N . PHE B 1 93 ? 1.038 -29.516 -13.672 1 91.06 93 PHE B N 1
ATOM 2070 C CA . PHE B 1 93 ? 2.123 -29.781 -14.609 1 91.06 93 PHE B CA 1
ATOM 2071 C C . PHE B 1 93 ? 3.461 -29.344 -14.031 1 91.06 93 PHE B C 1
ATOM 2073 O O . PHE B 1 93 ? 3.893 -28.203 -14.234 1 91.06 93 PHE B O 1
ATOM 2080 N N . GLU B 1 94 ? 4.09 -30.312 -13.375 1 92.31 94 GLU B N 1
ATOM 2081 C CA . GLU B 1 94 ? 5.34 -29.984 -12.695 1 92.31 94 GLU B CA 1
ATOM 2082 C C . GLU B 1 94 ? 6.332 -29.312 -13.648 1 92.31 94 GLU B C 1
ATOM 2084 O O . GLU B 1 94 ? 6.562 -29.812 -14.75 1 92.31 94 GLU B O 1
ATOM 2089 N N . GLY B 1 95 ? 6.832 -28.156 -13.203 1 92.31 95 GLY B N 1
ATOM 2090 C CA . GLY B 1 95 ? 7.812 -27.422 -13.992 1 92.31 95 GLY B CA 1
ATOM 2091 C C . GLY B 1 95 ? 7.188 -26.391 -14.906 1 92.31 95 GLY B C 1
ATOM 2092 O O . GLY B 1 95 ? 7.887 -25.531 -15.445 1 92.31 95 GLY B O 1
ATOM 2093 N N . GLN B 1 96 ? 5.914 -26.484 -15.125 1 94.31 96 GLN B N 1
ATOM 2094 C CA . GLN B 1 96 ? 5.195 -25.531 -15.961 1 94.31 96 GLN B CA 1
ATOM 2095 C C . GLN B 1 96 ? 4.168 -24.75 -15.141 1 94.31 96 GLN B C 1
ATOM 2097 O O . GLN B 1 96 ? 3.033 -25.203 -14.969 1 94.31 96 GLN B O 1
ATOM 2102 N N . TYR B 1 97 ? 4.551 -23.641 -14.758 1 97.44 97 TYR B N 1
ATOM 2103 C CA . TYR B 1 97 ? 3.646 -22.812 -13.961 1 97.44 97 TYR B CA 1
ATOM 2104 C C . TYR B 1 97 ? 2.52 -22.25 -14.82 1 97.44 97 TYR B C 1
ATOM 2106 O O . TYR B 1 97 ? 2.742 -21.859 -15.969 1 97.44 97 TYR B O 1
ATOM 2114 N N . ARG B 1 98 ? 1.357 -22.266 -14.25 1 97.81 98 ARG B N 1
ATOM 2115 C CA . ARG B 1 98 ? 0.163 -21.734 -14.906 1 97.81 98 ARG B CA 1
ATOM 2116 C C . ARG B 1 98 ? -0.569 -20.75 -14 1 97.81 98 ARG B C 1
ATOM 2118 O O . ARG B 1 98 ? -0.59 -20.922 -12.773 1 97.81 98 ARG B O 1
ATOM 2125 N N . TRP B 1 99 ? -1.185 -19.781 -14.648 1 98.25 99 TRP B N 1
ATOM 2126 C CA . TRP B 1 99 ? -1.927 -18.781 -13.883 1 98.25 99 TRP B CA 1
ATOM 2127 C C . TRP B 1 99 ? -3.275 -19.344 -13.43 1 98.25 99 TRP B C 1
ATOM 2129 O O . TRP B 1 99 ? -3.984 -19.969 -14.211 1 98.25 99 TRP B O 1
ATOM 2139 N N . ALA B 1 100 ? -3.607 -19.031 -12.211 1 96.88 100 ALA B N 1
ATOM 2140 C CA . ALA B 1 100 ? -4.898 -19.438 -11.648 1 96.88 100 ALA B CA 1
ATOM 2141 C C . ALA B 1 100 ? -6.051 -18.812 -12.438 1 96.88 100 ALA B C 1
ATOM 2143 O O . ALA B 1 100 ? -7.113 -19.438 -12.57 1 96.88 100 ALA B O 1
ATOM 2144 N N . GLU B 1 101 ? -5.867 -17.641 -12.922 1 95.44 101 GLU B N 1
ATOM 2145 C CA . GLU B 1 101 ? -6.887 -16.891 -13.648 1 95.44 101 GLU B CA 1
ATOM 2146 C C . GLU B 1 101 ? -7.316 -17.625 -14.914 1 95.44 101 GLU B C 1
ATOM 2148 O O . GLU B 1 101 ? -8.516 -17.828 -15.148 1 95.44 101 GLU B O 1
ATOM 2153 N N . THR B 1 102 ? -6.305 -18.062 -15.766 1 95.5 102 THR B N 1
ATOM 2154 C CA . THR B 1 102 ? -6.602 -18.484 -17.141 1 95.5 102 THR B CA 1
ATOM 2155 C C . THR B 1 102 ? -6.234 -19.953 -17.344 1 95.5 102 THR B C 1
ATOM 2157 O O . THR B 1 102 ? -6.672 -20.578 -18.312 1 95.5 102 THR B O 1
ATOM 2160 N N . GLY B 1 103 ? -5.402 -20.422 -16.469 1 96 103 GLY B N 1
ATOM 2161 C CA . GLY B 1 103 ? -4.816 -21.734 -16.719 1 96 103 GLY B CA 1
ATOM 2162 C C . GLY B 1 103 ? -3.717 -21.703 -17.766 1 96 103 GLY B C 1
ATOM 2163 O O . GLY B 1 103 ? -3.143 -22.75 -18.094 1 96 103 GLY B O 1
ATOM 2164 N N . GLN B 1 104 ? -3.348 -20.516 -18.172 1 95.75 104 GLN B N 1
ATOM 2165 C CA . GLN B 1 104 ? -2.342 -20.391 -19.219 1 95.75 104 GLN B CA 1
ATOM 2166 C C . GLN B 1 104 ? -0.932 -20.438 -18.641 1 95.75 104 GLN B C 1
ATOM 2168 O O . GLN B 1 104 ? -0.734 -20.141 -17.453 1 95.75 104 GLN B O 1
ATOM 2173 N N . TYR B 1 105 ? -0.05 -20.766 -19.438 1 96.19 105 TYR B N 1
ATOM 2174 C CA . TYR B 1 105 ? 1.361 -20.828 -19.078 1 96.19 105 TYR B CA 1
ATOM 2175 C C . TYR B 1 105 ? 1.854 -19.469 -18.578 1 96.19 105 TYR B C 1
ATOM 2177 O O . TYR B 1 105 ? 1.529 -18.438 -19.172 1 96.19 105 TYR B O 1
ATOM 2185 N N . ALA B 1 106 ? 2.533 -19.578 -17.391 1 95 106 ALA B N 1
ATOM 2186 C CA . ALA B 1 106 ? 3.076 -18.375 -16.781 1 95 106 ALA B CA 1
ATOM 2187 C C . ALA B 1 106 ? 4.375 -17.953 -17.469 1 95 106 ALA B C 1
ATOM 2189 O O . ALA B 1 106 ? 5.449 -18 -16.859 1 95 106 ALA B O 1
ATOM 2190 N N . GLY B 1 107 ? 4.508 -17.75 -18.734 1 88.81 107 GLY B N 1
ATOM 2191 C CA . GLY B 1 107 ? 5.57 -17.281 -19.609 1 88.81 107 GLY B CA 1
ATOM 2192 C C . GLY B 1 107 ? 5.055 -16.641 -20.891 1 88.81 107 GLY B C 1
ATOM 2193 O O . GLY B 1 107 ? 3.863 -16.703 -21.188 1 88.81 107 GLY B O 1
ATOM 2194 N N . PRO B 1 108 ? 5.992 -15.773 -21.484 1 92.44 108 PRO B N 1
ATOM 2195 C CA . PRO B 1 108 ? 7.449 -15.734 -21.344 1 92.44 108 PRO B CA 1
ATOM 2196 C C . PRO B 1 108 ? 7.91 -14.719 -20.297 1 92.44 108 PRO B C 1
ATOM 2198 O O . PRO B 1 108 ? 9.062 -14.75 -19.859 1 92.44 108 PRO B O 1
ATOM 2201 N N . PHE B 1 109 ? 6.992 -13.828 -19.922 1 97 109 PHE B N 1
ATOM 2202 C CA . PHE B 1 109 ? 7.391 -12.859 -18.906 1 97 109 PHE B CA 1
ATOM 2203 C C . PHE B 1 109 ? 7.484 -13.516 -17.547 1 97 109 PHE B C 1
ATOM 2205 O O . PHE B 1 109 ? 6.496 -14.039 -17.031 1 97 109 PHE B O 1
ATOM 2212 N N . THR B 1 110 ? 8.742 -13.516 -16.984 1 97.88 110 THR B N 1
ATOM 2213 C CA . THR B 1 110 ? 8.953 -14.102 -15.664 1 97.88 110 THR B CA 1
ATOM 2214 C C . THR B 1 110 ? 9.812 -13.188 -14.805 1 97.88 110 THR B C 1
ATOM 2216 O O . THR B 1 110 ? 10.531 -12.328 -15.32 1 97.88 110 THR B O 1
ATOM 2219 N N . LYS B 1 111 ? 9.711 -13.328 -13.5 1 98.44 111 LYS B N 1
ATOM 2220 C CA . LYS B 1 111 ? 10.516 -12.586 -12.539 1 98.44 111 LYS B CA 1
ATOM 2221 C C . LYS B 1 111 ? 11.102 -13.516 -11.477 1 98.44 111 LYS B C 1
ATOM 2223 O O . LYS B 1 111 ? 11.062 -13.211 -10.281 1 98.44 111 LYS B O 1
ATOM 2228 N N . TRP B 1 112 ? 11.555 -14.633 -11.938 1 98.38 112 TRP B N 1
ATOM 2229 C CA . TRP B 1 112 ? 12.109 -15.633 -11.031 1 98.38 112 TRP B CA 1
ATOM 2230 C C . TRP B 1 112 ? 13.352 -15.094 -10.32 1 98.38 112 TRP B C 1
ATOM 2232 O O . TRP B 1 112 ? 14.195 -14.453 -10.945 1 98.38 112 TRP B O 1
ATOM 2242 N N . ASP B 1 113 ? 13.398 -15.367 -9.117 1 98.38 113 ASP B N 1
ATOM 2243 C CA . ASP B 1 113 ? 14.617 -15.109 -8.352 1 98.38 113 ASP B CA 1
ATOM 2244 C C . ASP B 1 113 ? 15.75 -16.031 -8.797 1 98.38 113 ASP B C 1
ATOM 2246 O O . ASP B 1 113 ? 15.508 -17.094 -9.367 1 98.38 113 ASP B O 1
ATOM 2250 N N . THR B 1 114 ? 16.953 -15.531 -8.586 1 97.12 114 THR B N 1
ATOM 2251 C CA . THR B 1 114 ? 18.094 -16.391 -8.898 1 97.12 114 THR B CA 1
ATOM 2252 C C . THR B 1 114 ? 17.984 -17.719 -8.164 1 97.12 114 THR B C 1
ATOM 2254 O O . THR B 1 114 ? 17.766 -17.75 -6.949 1 97.12 114 THR B O 1
ATOM 2257 N N . GLY B 1 115 ? 18.031 -18.812 -8.922 1 96.19 115 GLY B N 1
ATOM 2258 C CA . GLY B 1 115 ? 18 -20.141 -8.32 1 96.19 115 GLY B CA 1
ATOM 2259 C C . GLY B 1 115 ? 16.594 -20.703 -8.18 1 96.19 115 GLY B C 1
ATOM 2260 O O . GLY B 1 115 ? 16.406 -21.812 -7.684 1 96.19 115 GLY B O 1
ATOM 2261 N N . PHE B 1 116 ? 15.641 -19.875 -8.531 1 95.94 116 PHE B N 1
ATOM 2262 C CA . PHE B 1 116 ? 14.242 -20.312 -8.445 1 95.94 116 PHE B CA 1
ATOM 2263 C C . PHE B 1 116 ? 13.625 -20.422 -9.836 1 95.94 116 PHE B C 1
ATOM 2265 O O . PHE B 1 116 ? 14.031 -19.719 -10.758 1 95.94 116 PHE B O 1
ATOM 2272 N N . PRO B 1 117 ? 12.602 -21.188 -10.156 1 94.12 117 PRO B N 1
ATOM 2273 C CA . PRO B 1 117 ? 12.203 -22.219 -9.203 1 94.12 117 PRO B CA 1
ATOM 2274 C C . PRO B 1 117 ? 13.266 -23.312 -9.039 1 94.12 117 PRO B C 1
ATOM 2276 O O . PRO B 1 117 ? 14.094 -23.516 -9.93 1 94.12 117 PRO B O 1
ATOM 2279 N N . ASN B 1 118 ? 13.367 -23.891 -7.945 1 90.75 118 ASN B N 1
ATOM 2280 C CA . ASN B 1 118 ? 14.484 -24.797 -7.688 1 90.75 118 ASN B CA 1
ATOM 2281 C C . ASN B 1 118 ? 14.109 -26.25 -8 1 90.75 118 ASN B C 1
ATOM 2283 O O . ASN B 1 118 ? 14.844 -27.172 -7.633 1 90.75 118 ASN B O 1
ATOM 2287 N N . GLY B 1 119 ? 13.055 -26.562 -8.594 1 81.88 119 GLY B N 1
ATOM 2288 C CA . GLY B 1 119 ? 12.672 -27.891 -9.031 1 81.88 119 GLY B CA 1
ATOM 2289 C C . GLY B 1 119 ? 12.195 -28.781 -7.891 1 81.88 119 GLY B C 1
ATOM 2290 O O . GLY B 1 119 ? 12 -29.984 -8.07 1 81.88 119 GLY B O 1
ATOM 2291 N N . ASN B 1 120 ? 12.133 -28.203 -6.75 1 84.81 120 ASN B N 1
ATOM 2292 C CA . ASN B 1 120 ? 11.625 -28.953 -5.602 1 84.81 120 ASN B CA 1
ATOM 2293 C C . ASN B 1 120 ? 10.164 -29.328 -5.789 1 84.81 120 ASN B C 1
ATOM 2295 O O . ASN B 1 120 ? 9.297 -28.469 -5.93 1 84.81 120 ASN B O 1
ATOM 2299 N N . TRP B 1 121 ? 9.883 -30.609 -5.727 1 89.25 121 TRP B N 1
ATOM 2300 C CA . TRP B 1 121 ? 8.562 -31.141 -6.027 1 89.25 121 TRP B CA 1
ATOM 2301 C C . TRP B 1 121 ? 7.562 -30.766 -4.941 1 89.25 121 TRP B C 1
ATOM 2303 O O . TRP B 1 121 ? 6.348 -30.844 -5.148 1 89.25 121 TRP B O 1
ATOM 2313 N N . SER B 1 122 ? 8.141 -30.344 -3.826 1 93.56 122 SER B N 1
ATOM 2314 C CA . SER B 1 122 ? 7.254 -29.969 -2.729 1 93.56 122 SER B CA 1
ATOM 2315 C C . SER B 1 122 ? 6.871 -28.5 -2.803 1 93.56 122 SER B C 1
ATOM 2317 O O . SER B 1 122 ? 6.008 -28.031 -2.057 1 93.56 122 SER B O 1
ATOM 2319 N N . LYS B 1 123 ? 7.441 -27.719 -3.689 1 97.44 123 LYS B N 1
ATOM 2320 C CA . LYS B 1 123 ? 7.16 -26.297 -3.861 1 97.44 123 LYS B CA 1
ATOM 2321 C C . LYS B 1 123 ? 6.512 -26.031 -5.219 1 97.44 123 LYS B C 1
ATOM 2323 O O . LYS B 1 123 ? 7.199 -26 -6.242 1 97.44 123 LYS B O 1
ATOM 2328 N N . ASN B 1 124 ? 5.207 -25.828 -5.199 1 97.94 124 ASN B N 1
ATOM 2329 C CA . ASN B 1 124 ? 4.465 -25.781 -6.453 1 97.94 124 ASN B CA 1
ATOM 2330 C C . ASN B 1 124 ? 3.637 -24.5 -6.566 1 97.94 124 ASN B C 1
ATOM 2332 O O . ASN B 1 124 ? 2.809 -24.375 -7.469 1 97.94 124 ASN B O 1
ATOM 2336 N N . CYS B 1 125 ? 3.82 -23.594 -5.609 1 98.56 125 CYS B N 1
ATOM 2337 C CA . CYS B 1 125 ? 3.012 -22.391 -5.605 1 98.56 125 CYS B CA 1
ATOM 2338 C C . CYS B 1 125 ? 3.891 -21.141 -5.656 1 98.56 125 CYS B C 1
ATOM 2340 O O . CYS B 1 125 ? 5.008 -21.141 -5.141 1 98.56 125 CYS B O 1
ATOM 2342 N N . LEU B 1 126 ? 3.395 -20.156 -6.312 1 98.62 126 LEU B N 1
ATOM 2343 C CA . LEU B 1 126 ? 4.184 -18.984 -6.637 1 98.62 126 LEU B CA 1
ATOM 2344 C C . LEU B 1 126 ? 4.004 -17.906 -5.57 1 98.62 126 LEU B C 1
ATOM 2346 O O . LEU B 1 126 ? 2.881 -17.625 -5.148 1 98.62 126 LEU B O 1
ATOM 2350 N N . MET B 1 127 ? 5.102 -17.328 -5.109 1 98.62 127 MET B N 1
ATOM 2351 C CA . MET B 1 127 ? 5.133 -16.297 -4.086 1 98.62 127 MET B CA 1
ATOM 2352 C C . MET B 1 127 ? 5.945 -15.094 -4.559 1 98.62 127 MET B C 1
ATOM 2354 O O . MET B 1 127 ? 7 -15.258 -5.176 1 98.62 127 MET B O 1
ATOM 2358 N N . LEU B 1 128 ? 5.422 -13.922 -4.383 1 98.75 128 LEU B N 1
ATOM 2359 C CA . LEU B 1 128 ? 6.211 -12.703 -4.512 1 98.75 128 LEU B CA 1
ATOM 2360 C C . LEU B 1 128 ? 6.977 -12.406 -3.227 1 98.75 128 LEU B C 1
ATOM 2362 O O . LEU B 1 128 ? 6.395 -12.406 -2.139 1 98.75 128 LEU B O 1
ATOM 2366 N N . ASN B 1 129 ? 8.188 -12.234 -3.355 1 98.56 129 ASN B N 1
ATOM 2367 C CA . ASN B 1 129 ? 9.062 -11.906 -2.23 1 98.56 129 ASN B CA 1
ATOM 2368 C C . ASN B 1 129 ? 10.156 -10.93 -2.639 1 98.56 129 ASN B C 1
ATOM 2370 O O . ASN B 1 129 ? 10.211 -10.5 -3.793 1 98.56 129 ASN B O 1
ATOM 2374 N N . TRP B 1 130 ? 10.977 -10.531 -1.654 1 97.06 130 TRP B N 1
ATOM 2375 C CA . TRP B 1 130 ? 12.008 -9.531 -1.916 1 97.06 130 TRP B CA 1
ATOM 2376 C C . TRP B 1 130 ? 13.391 -10.172 -1.972 1 97.06 130 TRP B C 1
ATOM 2378 O O . TRP B 1 130 ? 13.719 -11.031 -1.148 1 97.06 130 TRP B O 1
ATOM 2388 N N . ASP B 1 131 ? 14.117 -9.906 -2.98 1 96.88 131 ASP B N 1
ATOM 2389 C CA . ASP B 1 131 ? 15.57 -10.07 -3.033 1 96.88 131 ASP B CA 1
ATOM 2390 C C . ASP B 1 131 ? 16.266 -8.711 -3.078 1 96.88 131 ASP B C 1
ATOM 2392 O O . ASP B 1 131 ? 16.375 -8.094 -4.145 1 96.88 131 ASP B O 1
ATOM 2396 N N . GLY B 1 132 ? 16.703 -8.266 -1.897 1 92.38 132 GLY B N 1
ATOM 2397 C CA . GLY B 1 132 ? 17.078 -6.859 -1.822 1 92.38 132 GLY B CA 1
ATOM 2398 C C . GLY B 1 132 ? 15.922 -5.922 -2.111 1 92.38 132 GLY B C 1
ATOM 2399 O O . GLY B 1 132 ? 14.875 -6.004 -1.47 1 92.38 132 GLY B O 1
ATOM 2400 N N . ASP B 1 133 ? 16.078 -5.086 -3.227 1 89.12 133 ASP B N 1
ATOM 2401 C CA . ASP B 1 133 ? 15.047 -4.113 -3.578 1 89.12 133 ASP B CA 1
ATOM 2402 C C . ASP B 1 133 ? 14.211 -4.605 -4.758 1 89.12 133 ASP B C 1
ATOM 2404 O O . ASP B 1 133 ? 13.297 -3.914 -5.207 1 89.12 133 ASP B O 1
ATOM 2408 N N . ASP B 1 134 ? 14.469 -5.816 -5.18 1 94.88 134 ASP B N 1
ATOM 2409 C CA . ASP B 1 134 ? 13.727 -6.363 -6.312 1 94.88 134 ASP B CA 1
ATOM 2410 C C . ASP B 1 134 ? 12.57 -7.238 -5.844 1 94.88 134 ASP B C 1
ATOM 2412 O O . ASP B 1 134 ? 12.727 -8.039 -4.922 1 94.88 134 ASP B O 1
ATOM 2416 N N . LEU B 1 135 ? 11.469 -7.02 -6.395 1 97.69 135 LEU B N 1
ATOM 2417 C CA . LEU B 1 135 ? 10.352 -7.938 -6.195 1 97.69 135 LEU B CA 1
ATOM 2418 C C . LEU B 1 135 ? 10.461 -9.133 -7.137 1 97.69 135 LEU B C 1
ATOM 2420 O O . LEU B 1 135 ? 10.547 -8.961 -8.359 1 97.69 135 LEU B O 1
ATOM 2424 N N . VAL B 1 136 ? 10.523 -10.352 -6.625 1 98.81 136 VAL B N 1
ATOM 2425 C CA . VAL B 1 136 ? 10.867 -11.516 -7.434 1 98.81 136 VAL B CA 1
ATOM 2426 C C . VAL B 1 136 ? 9.891 -12.656 -7.141 1 98.81 136 VAL B C 1
ATOM 2428 O O . VAL B 1 136 ? 9.156 -12.609 -6.156 1 98.81 136 VAL B O 1
ATOM 2431 N N . TRP B 1 137 ? 9.898 -13.625 -8.07 1 98.75 137 TRP B N 1
ATOM 2432 C CA . TRP B 1 137 ? 9.125 -14.859 -7.926 1 98.75 137 TRP B CA 1
ATOM 2433 C C . TRP B 1 137 ? 9.922 -15.914 -7.172 1 98.75 137 TRP B C 1
ATOM 2435 O O . TRP B 1 137 ? 11.117 -16.109 -7.426 1 98.75 137 TRP B O 1
ATOM 2445 N N . GLN B 1 138 ? 9.297 -16.625 -6.293 1 98.5 138 GLN B N 1
ATOM 2446 C CA . GLN B 1 138 ? 9.859 -17.797 -5.656 1 98.5 138 GLN B CA 1
ATOM 2447 C C . GLN B 1 138 ? 8.828 -18.938 -5.582 1 98.5 138 GLN B C 1
ATOM 2449 O O . GLN B 1 138 ? 7.652 -18.688 -5.32 1 98.5 138 GLN B O 1
ATOM 2454 N N . ASP B 1 139 ? 9.266 -20.156 -5.895 1 98.06 139 ASP B N 1
ATOM 2455 C CA . ASP B 1 139 ? 8.391 -21.297 -5.625 1 98.06 139 ASP B CA 1
ATOM 2456 C C . ASP B 1 139 ? 8.312 -21.594 -4.129 1 98.06 139 ASP B C 1
ATOM 2458 O O . ASP B 1 139 ? 9.305 -21.453 -3.412 1 98.06 139 ASP B O 1
ATOM 2462 N N . GLU B 1 140 ? 7.172 -21.938 -3.676 1 97.88 140 GLU B N 1
ATOM 2463 C CA . GLU B 1 140 ? 6.902 -22.156 -2.256 1 97.88 140 GLU B CA 1
ATOM 2464 C C . GLU B 1 140 ? 5.973 -23.344 -2.043 1 97.88 140 GLU B C 1
ATOM 2466 O O . GLU B 1 140 ? 5.242 -23.734 -2.955 1 97.88 140 GLU B O 1
ATOM 2471 N N . ARG B 1 141 ? 6.102 -23.953 -0.882 1 98.06 141 ARG B N 1
ATOM 2472 C CA . ARG B 1 141 ? 5.125 -24.984 -0.533 1 98.06 141 ARG B CA 1
ATOM 2473 C C . ARG B 1 141 ? 3.709 -24.406 -0.523 1 98.06 141 ARG B C 1
ATOM 2475 O O . ARG B 1 141 ? 3.459 -23.359 0.089 1 98.06 141 ARG B O 1
ATOM 2482 N N . CYS B 1 142 ? 2.789 -25.141 -1.104 1 98.25 142 CYS B N 1
ATOM 2483 C CA . CYS B 1 142 ? 1.417 -24.656 -1.209 1 98.25 142 CYS B CA 1
ATOM 2484 C C . CYS B 1 142 ? 0.743 -24.625 0.158 1 98.25 142 CYS B C 1
ATOM 2486 O O . CYS B 1 142 ? -0.201 -23.859 0.371 1 98.25 142 CYS B O 1
ATOM 2488 N N . SER B 1 143 ? 1.259 -25.344 1.062 1 98.25 143 SER B N 1
ATOM 2489 C CA . SER B 1 143 ? 0.645 -25.484 2.377 1 98.25 143 SER B CA 1
ATOM 2490 C C . SER B 1 143 ? 1.124 -24.391 3.33 1 98.25 143 SER B C 1
ATOM 2492 O O . SER B 1 143 ? 0.593 -24.25 4.434 1 98.25 143 SER B O 1
ATOM 2494 N N . ALA B 1 144 ? 2.186 -23.609 2.934 1 98.38 144 ALA B N 1
ATOM 2495 C CA . ALA B 1 144 ? 2.711 -22.547 3.793 1 98.38 144 ALA B CA 1
ATOM 2496 C C . ALA B 1 144 ? 1.681 -21.438 3.996 1 98.38 144 ALA B C 1
ATOM 2498 O O . ALA B 1 144 ? 0.719 -21.328 3.23 1 98.38 144 ALA B O 1
ATOM 2499 N N . GLY B 1 145 ? 1.81 -20.672 5.094 1 98.69 145 GLY B N 1
ATOM 2500 C CA . GLY B 1 145 ? 0.948 -19.531 5.371 1 98.69 145 GLY B CA 1
ATOM 2501 C C . GLY B 1 145 ? 1.569 -18.203 4.98 1 98.69 145 GLY B C 1
ATOM 2502 O O . GLY B 1 145 ? 2.584 -17.797 5.551 1 98.69 145 GLY B O 1
ATOM 2503 N N . HIS B 1 146 ? 0.988 -17.531 4.004 1 98.75 146 HIS B N 1
ATOM 2504 C CA . HIS B 1 146 ? 1.486 -16.234 3.559 1 98.75 146 HIS B CA 1
ATOM 2505 C C . HIS B 1 146 ? 0.338 -15.273 3.266 1 98.75 146 HIS B C 1
ATOM 2507 O O . HIS B 1 146 ? -0.816 -15.695 3.16 1 98.75 146 HIS B O 1
ATOM 2513 N N . TYR B 1 147 ? 0.625 -13.961 3.26 1 98.75 147 TYR B N 1
ATOM 2514 C CA . TYR B 1 147 ? -0.326 -13 2.707 1 98.75 147 TYR B CA 1
ATOM 2515 C C . TYR B 1 147 ? -0.598 -13.289 1.235 1 98.75 147 TYR B C 1
ATOM 2517 O O . TYR B 1 147 ? 0.07 -14.125 0.627 1 98.75 147 TYR B O 1
ATOM 2525 N N . PHE B 1 148 ? -1.611 -12.617 0.623 1 98.81 148 PHE B N 1
ATOM 2526 C CA . PHE B 1 148 ? -1.897 -12.938 -0.771 1 98.81 148 PHE B CA 1
ATOM 2527 C C . PHE B 1 148 ? -2.604 -11.773 -1.457 1 98.81 148 PHE B C 1
ATOM 2529 O O . PHE B 1 148 ? -3.146 -10.891 -0.79 1 98.81 148 PHE B O 1
ATOM 2536 N N . ILE B 1 149 ? -2.465 -11.711 -2.707 1 98.81 149 ILE B N 1
ATOM 2537 C CA . ILE B 1 149 ? -3.004 -10.625 -3.525 1 98.81 149 ILE B CA 1
ATOM 2538 C C . ILE B 1 149 ? -4.047 -11.18 -4.492 1 98.81 149 ILE B C 1
ATOM 2540 O O . ILE B 1 149 ? -3.785 -12.148 -5.211 1 98.81 149 ILE B O 1
ATOM 2544 N N . CYS B 1 150 ? -5.207 -10.625 -4.445 1 98.62 150 CYS B N 1
ATOM 2545 C CA . CYS B 1 150 ? -6.281 -10.977 -5.363 1 98.62 150 CYS B CA 1
ATOM 2546 C C . CYS B 1 150 ? -6.367 -9.977 -6.508 1 98.62 150 CYS B C 1
ATOM 2548 O O . CYS B 1 150 ? -5.988 -8.812 -6.352 1 98.62 150 CYS B O 1
ATOM 2550 N N . GLU B 1 151 ? -6.902 -10.438 -7.57 1 98.31 151 GLU B N 1
ATOM 2551 C CA . GLU B 1 151 ? -7.176 -9.641 -8.766 1 98.31 151 GLU B CA 1
ATOM 2552 C C . GLU B 1 151 ? -8.57 -9.938 -9.32 1 98.31 151 GLU B C 1
ATOM 2554 O O . GLU B 1 151 ? -9.047 -11.07 -9.227 1 98.31 151 GLU B O 1
ATOM 2559 N N . LYS B 1 152 ? -9.227 -8.945 -9.812 1 97.06 152 LYS B N 1
ATOM 2560 C CA . LYS B 1 152 ? -10.469 -9.141 -10.547 1 97.06 152 LYS B CA 1
ATOM 2561 C C . LYS B 1 152 ? -10.617 -8.102 -11.656 1 97.06 152 LYS B C 1
ATOM 2563 O O . LYS B 1 152 ? -9.875 -7.121 -11.695 1 97.06 152 LYS B O 1
ATOM 2568 N N . MET B 1 153 ? -11.516 -8.383 -12.539 1 93.62 153 MET B N 1
ATOM 2569 C CA . MET B 1 153 ? -11.805 -7.402 -13.578 1 93.62 153 MET B CA 1
ATOM 2570 C C . MET B 1 153 ? -12.594 -6.223 -13.016 1 93.62 153 MET B C 1
ATOM 2572 O O . MET B 1 153 ? -13.453 -6.406 -12.156 1 93.62 153 MET B O 1
ATOM 2576 N N . SER B 1 154 ? -12.234 -5.012 -13.492 1 90.38 154 SER B N 1
ATOM 2577 C CA . SER B 1 154 ? -13 -3.842 -13.07 1 90.38 154 SER B CA 1
ATOM 2578 C C . SER B 1 154 ? -14.43 -3.895 -13.602 1 90.38 154 SER B C 1
ATOM 2580 O O . SER B 1 154 ? -14.68 -4.453 -14.672 1 90.38 154 SER B O 1
ATOM 2582 N N . ASN B 1 155 ? -15.367 -3.469 -12.688 1 77.56 155 ASN B N 1
ATOM 2583 C CA . ASN B 1 155 ? -16.766 -3.455 -13.109 1 77.56 155 ASN B CA 1
ATOM 2584 C C . ASN B 1 155 ? -17 -2.406 -14.188 1 77.56 155 ASN B C 1
ATOM 2586 O O . ASN B 1 155 ? -16.516 -1.28 -14.094 1 77.56 155 ASN B O 1
ATOM 2590 N N . VAL B 1 156 ? -17.219 -2.822 -15.461 1 62.97 156 VAL B N 1
ATOM 2591 C CA . VAL B 1 156 ? -17.641 -1.861 -16.469 1 62.97 156 VAL B CA 1
ATOM 2592 C C . VAL B 1 156 ? -19.078 -1.413 -16.188 1 62.97 156 VAL B C 1
ATOM 2594 O O . VAL B 1 156 ? -19.938 -2.236 -15.891 1 62.97 156 VAL B O 1
ATOM 2597 N N . SER B 1 157 ? -19.219 -0.236 -15.523 1 54.22 157 SER B N 1
ATOM 2598 C CA . SER B 1 157 ? -20.594 0.245 -15.438 1 54.22 157 SER B CA 1
ATOM 2599 C C . SER B 1 157 ? -21.375 -0.059 -16.719 1 54.22 157 SER B C 1
ATOM 2601 O O . SER B 1 157 ? -20.891 0.202 -17.812 1 54.22 157 SER B O 1
ATOM 2603 N N . GLN B 1 158 ? -22 -1.162 -16.766 1 50.81 158 GLN B N 1
ATOM 2604 C CA . GLN B 1 158 ? -22.875 -1.489 -17.891 1 50.81 158 GLN B CA 1
ATOM 2605 C C . GLN B 1 158 ? -23.672 -0.272 -18.344 1 50.81 158 GLN B C 1
ATOM 2607 O O . GLN B 1 158 ? -24.109 0.524 -17.5 1 50.81 158 GLN B O 1
ATOM 2612 N N . PRO B 1 159 ? -23.531 0.094 -19.719 1 50.69 159 PRO B N 1
ATOM 2613 C CA . PRO B 1 159 ? -24.422 1.145 -20.219 1 50.69 159 PRO B CA 1
ATOM 2614 C C . PRO B 1 159 ? -25.875 0.935 -19.797 1 50.69 159 PRO B C 1
ATOM 2616 O O . PRO B 1 159 ? -26.359 -0.2 -19.781 1 50.69 159 PRO B O 1
ATOM 2619 N N . ILE B 1 160 ? -26.312 1.746 -18.969 1 43.78 160 ILE B N 1
ATOM 2620 C CA . ILE B 1 160 ? -27.766 1.729 -18.797 1 43.78 160 ILE B CA 1
ATOM 2621 C C . ILE B 1 160 ? -28.453 1.941 -20.141 1 43.78 160 ILE B C 1
ATOM 2623 O O . ILE B 1 160 ? -28.312 3 -20.75 1 43.78 160 ILE B O 1
ATOM 2627 N N . VAL B 1 161 ? -28.5 1.009 -21.016 1 46.34 161 VAL B N 1
ATOM 2628 C CA . VAL B 1 161 ? -29.406 1.058 -22.172 1 46.34 161 VAL B CA 1
ATOM 2629 C C . VAL B 1 161 ? -30.859 1.041 -21.688 1 46.34 161 VAL B C 1
ATOM 2631 O O . VAL B 1 161 ? -31.312 0.04 -21.141 1 46.34 161 VAL B O 1
ATOM 2634 N N . GLY B 1 162 ? -31.266 1.86 -20.906 1 28.5 162 GLY B N 1
ATOM 2635 C CA . GLY B 1 162 ? -32.688 1.723 -20.625 1 28.5 162 GLY B CA 1
ATOM 2636 C C . GLY B 1 162 ? -33.531 1.65 -21.875 1 28.5 162 GLY B C 1
ATOM 2637 O O . GLY B 1 162 ? -33.094 2.08 -22.953 1 28.5 162 GLY B O 1
ATOM 2638 N N . LYS B 1 163 ? -35.094 1.213 -21.797 1 29.56 163 LYS B N 1
ATOM 2639 C CA . LYS B 1 163 ? -36.344 1.025 -22.547 1 29.56 163 LYS B CA 1
ATOM 2640 C C . LYS B 1 163 ? -36.812 2.336 -23.188 1 29.56 163 LYS B C 1
ATOM 2642 O O . LYS B 1 163 ? -36.656 3.402 -22.578 1 29.56 163 LYS B O 1
#

Secondary structure (DSSP, 8-state):
--------------------BPPTT-EEETTEEEEEEEEEE-HHHHHHHHHHTT-EEPP--SHHHHHHHHHHHHHHHTTT---EEEEEE-SSSTT--EETTT--B--SS--BPTT-S---TT--EEEEEEETTEEEEEEE-TTS-EEEEEEEE-B--------/--------------------BPPTT-EEETTEEEEEEEEEE-HHHHHHHHHHTT-EEPP--SHHHHHHHHHHHHHHHTTT---EEEEEE-SSSTT--EETTT--B--SS--BPTT-S---TT--EEEEEEETTEEEEEEE-TTS-EEEEEEEE-B--------

InterPro domains:
  IPR001304 C-type lectin-like [PF00059] (40-152)
  IPR001304 C-type lectin-like [PS50041] (29-151)
  IPR001304 C-type lectin-like [SM00034] (22-151)
  IPR016186 C-type lectin-like/link domain superfamily [G3DSA:3.10.100.10] (12-157)
  IPR016187 C-type lectin fold [SSF56436] (7-154)
  IPR018378 C-type lectin, conserved site [PS00615] (125-150)
  IPR050801 Calcium-Dependent Lectins in Immunity and Development [PTHR22801] (20-153)

pLDDT: mean 87.37, std 18.73, range [28.5, 98.94]

Radius of gyration: 25.73 Å; Cα contacts (8 Å, |Δi|>4): 618; chains: 2; bounding box: 91×61×82 Å

Foldseek 3Di:
DPPPPPPPPPPPPPPPVLPQDADPQWDDDPQKTKHWFQWWFFQVVVQVVLVVVVWGFAAPQDPSVQVVVLVVVVVCVVVPADKAFGQWFCLPPQPFIAGNHPRDTSDDDFFADVCPPVSDNQFTTWMFDDDDSDTGIHTGHRGGIHITMIMDGGDRPPPCPDD/DDPPPPPPPPPPPPPPVLPQDADPQWDDDPQKTKHWFQWWFFQVVVQVVLVVVVWGFAAPQDPSVQVVVLVVVVVCVVVPADKAFGQWFCLPPQPFIAGNHPRDTSDDDFFADVCPPVSPNQFTTWMFDDDDSDTGIHTGHRGGIHITMIMDGGDRPPPCPDD